Protein AF-A0A1F2T7F4-F1 (afdb_monomer_lite)

Secondary structure (DSSP, 8-state):
--------HHHHHHHHTPPPHHHHHHHHHHHHHHHHHHHH-GGGHHHHHHHHHHHHHHHH-----GGGTTTTTHHHHTTT--HHHHHHHHHHHHHHHHHHHHHHHHHHHHHH-TTS--GGGSHHHHHHHHHHHHHHHHHHTTS-TTHHHHHHHHHHHHHHHTTHHHHHHHHHHT--SSHHHHHHHHHHHHH-TTHHHH-TTT--HHHHHHHHHHHHHHHHHHHHHHHH--------

Radius of gyration: 19.57 Å; chains: 1; bounding box: 49×40×63 Å

pLDDT: mean 85.44, std 15.05, range [36.53, 98.38]

Structure (mmCIF, N/CA/C/O backbone):
data_AF-A0A1F2T7F4-F1
#
_entry.id   AF-A0A1F2T7F4-F1
#
loop_
_atom_site.group_PDB
_atom_site.id
_atom_site.type_symbol
_atom_site.label_atom_id
_atom_site.label_alt_id
_atom_site.label_comp_id
_atom_site.label_asym_id
_atom_site.label_entity_id
_atom_site.label_seq_id
_atom_site.pdbx_PDB_ins_code
_atom_site.Cartn_x
_atom_site.Cartn_y
_atom_site.Cartn_z
_atom_site.occupancy
_atom_site.B_iso_or_equiv
_atom_site.auth_seq_id
_atom_site.auth_comp_id
_atom_site.auth_asym_id
_atom_site.auth_atom_id
_atom_site.pdbx_PDB_model_num
ATOM 1 N N . MET A 1 1 ? -7.853 -13.911 43.516 1.00 43.16 1 MET A N 1
ATOM 2 C CA . MET A 1 1 ? -8.235 -13.070 42.361 1.00 43.16 1 MET A CA 1
ATOM 3 C C . MET A 1 1 ? -7.395 -13.500 41.176 1.00 43.16 1 MET A C 1
ATOM 5 O O . MET A 1 1 ? -6.240 -13.118 41.073 1.00 43.16 1 MET A O 1
ATOM 9 N N . THR A 1 2 ? -7.926 -14.409 40.366 1.00 41.47 2 THR A N 1
ATOM 10 C CA . THR A 1 2 ? -7.246 -14.943 39.185 1.00 41.47 2 THR A CA 1
ATOM 11 C C . THR A 1 2 ? -7.167 -13.870 38.110 1.00 41.47 2 THR A C 1
ATOM 13 O O . THR A 1 2 ? -8.191 -13.330 37.696 1.00 41.47 2 THR A O 1
ATOM 16 N N . ASP A 1 3 ? -5.937 -13.587 37.700 1.00 45.88 3 ASP A N 1
ATOM 17 C CA . ASP A 1 3 ? -5.524 -12.730 36.597 1.00 45.88 3 ASP A CA 1
ATOM 18 C C . ASP A 1 3 ? -6.298 -13.097 35.318 1.00 45.88 3 ASP A C 1
ATOM 20 O O . ASP A 1 3 ? -5.960 -14.033 34.584 1.00 45.88 3 ASP A O 1
ATOM 24 N N . ALA A 1 4 ? -7.428 -12.421 35.100 1.00 53.31 4 ALA A N 1
ATOM 25 C CA . ALA A 1 4 ? -8.224 -12.569 33.897 1.00 53.31 4 ALA A CA 1
ATOM 26 C C . ALA A 1 4 ? -7.394 -11.991 32.749 1.00 53.31 4 ALA A C 1
ATOM 28 O O . ALA A 1 4 ? -7.397 -10.783 32.525 1.00 53.31 4 ALA A O 1
ATOM 29 N N . LYS A 1 5 ? -6.636 -12.869 32.075 1.00 56.91 5 LYS A N 1
ATOM 30 C CA . LYS A 1 5 ? -5.729 -12.583 30.954 1.00 56.91 5 LYS A CA 1
ATOM 31 C C . LYS A 1 5 ? -6.395 -11.648 29.948 1.00 56.91 5 LYS A C 1
ATOM 33 O O . LYS A 1 5 ? -7.048 -12.100 29.007 1.00 56.91 5 LYS A O 1
ATOM 38 N N . THR A 1 6 ? -6.212 -10.343 30.126 1.00 57.06 6 THR A N 1
ATOM 39 C CA . THR A 1 6 ? -6.688 -9.346 29.172 1.00 57.06 6 THR A CA 1
ATOM 40 C C . THR A 1 6 ? -5.990 -9.636 27.841 1.00 57.06 6 THR A C 1
ATOM 42 O O . THR A 1 6 ? -4.756 -9.571 27.767 1.00 57.06 6 THR A O 1
ATOM 45 N N . PRO A 1 7 ? -6.724 -10.016 26.778 1.00 63.41 7 PRO A N 1
ATOM 46 C CA . PRO A 1 7 ? -6.107 -10.445 25.527 1.00 63.41 7 PRO A CA 1
ATOM 47 C C . PRO A 1 7 ? -5.171 -9.350 25.005 1.00 63.41 7 PRO A C 1
ATOM 49 O O . PRO A 1 7 ? -5.471 -8.164 25.135 1.00 63.41 7 PRO A O 1
ATOM 52 N N . SER A 1 8 ? -3.999 -9.714 24.474 1.00 78.25 8 SER A N 1
ATOM 53 C CA . SER A 1 8 ? -3.037 -8.742 23.930 1.00 78.25 8 SER A CA 1
ATOM 54 C C . SER A 1 8 ? -3.674 -7.904 22.807 1.00 78.25 8 SER A C 1
ATOM 56 O O . SER A 1 8 ? -4.565 -8.384 22.108 1.00 78.25 8 SER A O 1
ATOM 58 N N . VAL A 1 9 ? -3.234 -6.651 22.617 1.00 77.12 9 VAL A N 1
ATOM 59 C CA . VAL A 1 9 ? -3.794 -5.736 21.589 1.00 77.12 9 VAL A CA 1
ATOM 60 C C . VAL A 1 9 ? -3.700 -6.375 20.206 1.00 77.12 9 VAL A C 1
ATOM 62 O O . VAL A 1 9 ? -4.630 -6.310 19.408 1.00 77.12 9 VAL A O 1
ATOM 65 N N . PHE A 1 10 ? -2.594 -7.073 19.962 1.00 77.44 10 PHE A N 1
ATOM 66 C CA . PHE A 1 10 ? -2.374 -7.829 18.741 1.00 77.44 10 PHE A CA 1
ATOM 67 C C . PHE A 1 10 ? -3.362 -8.983 18.580 1.00 77.44 10 PHE A C 1
ATOM 69 O O . PHE A 1 10 ? -3.893 -9.156 17.491 1.00 77.44 10 PHE A O 1
ATOM 76 N N . ARG A 1 11 ? -3.666 -9.739 19.644 1.00 78.94 11 ARG A N 1
ATOM 77 C CA . ARG A 1 11 ? -4.669 -10.812 19.577 1.00 78.94 11 ARG A CA 1
ATOM 78 C C . ARG A 1 11 ? -6.072 -10.262 19.322 1.00 78.94 11 ARG A C 1
ATOM 80 O O . ARG A 1 11 ? -6.830 -10.888 18.590 1.00 78.94 11 ARG A O 1
ATOM 87 N N . PHE A 1 12 ? -6.410 -9.106 19.894 1.00 78.19 12 PHE A N 1
ATOM 88 C CA . PHE A 1 12 ? -7.687 -8.438 19.636 1.00 78.19 12 PHE A CA 1
ATOM 89 C C . PHE A 1 12 ? -7.844 -8.090 18.150 1.00 78.19 12 PHE A C 1
ATOM 91 O O . PHE A 1 12 ? -8.796 -8.539 17.513 1.00 78.19 12 PHE A O 1
ATOM 98 N N . PHE A 1 13 ? -6.880 -7.368 17.570 1.00 79.38 13 PHE A N 1
ATOM 99 C CA . PHE A 1 13 ? -6.950 -6.992 16.156 1.00 79.38 13 PHE A CA 1
ATOM 100 C C . PHE A 1 13 ? -6.817 -8.182 15.210 1.00 79.38 13 PHE A C 1
ATOM 102 O O . PHE A 1 13 ? -7.497 -8.200 14.190 1.00 79.38 13 PHE A O 1
ATOM 109 N N . PHE A 1 14 ? -6.044 -9.210 15.568 1.00 78.88 14 PHE A N 1
ATOM 110 C CA . PHE A 1 14 ? -6.003 -10.457 14.807 1.00 78.88 14 PHE A CA 1
ATOM 111 C C . PHE A 1 14 ? -7.385 -11.092 14.653 1.00 78.88 14 PHE A C 1
ATOM 113 O O . PHE A 1 14 ? -7.692 -11.625 13.595 1.00 78.88 14 PHE A O 1
ATOM 120 N N . LEU A 1 15 ? -8.212 -11.068 15.702 1.00 78.50 15 LEU A N 1
ATOM 121 C CA . LEU A 1 15 ? -9.560 -11.638 15.664 1.00 78.50 15 LEU A CA 1
ATOM 122 C C . LEU A 1 15 ? -10.550 -10.722 14.939 1.00 78.50 15 LEU A C 1
ATOM 124 O O . LEU A 1 15 ? -11.401 -11.211 14.201 1.00 78.50 15 LEU A O 1
ATOM 128 N N . LEU A 1 16 ? -10.426 -9.409 15.135 1.00 77.88 16 LEU A N 1
ATOM 129 C CA . LEU A 1 16 ? -11.337 -8.417 14.571 1.00 77.88 16 LEU A CA 1
ATOM 130 C C . LEU A 1 16 ? -11.124 -8.195 13.066 1.00 77.88 16 LEU A C 1
ATOM 132 O O . LEU A 1 16 ? -12.086 -8.059 12.315 1.00 77.88 16 LEU A O 1
ATOM 136 N N . LEU A 1 17 ? -9.865 -8.151 12.628 1.00 80.88 17 LEU A N 1
ATOM 137 C CA . LEU A 1 17 ? -9.466 -7.813 11.260 1.00 80.88 17 LEU A CA 1
ATOM 138 C C . LEU A 1 17 ? -9.142 -9.046 10.415 1.00 80.88 17 LEU A C 1
ATOM 140 O O . LEU A 1 17 ? -8.413 -8.943 9.429 1.00 80.88 17 LEU A O 1
ATOM 144 N N . ARG A 1 18 ? -9.677 -10.220 10.777 1.00 83.81 18 ARG A N 1
ATOM 145 C CA . ARG A 1 18 ? -9.465 -11.436 9.986 1.00 83.81 18 ARG A CA 1
ATOM 146 C C . ARG A 1 18 ? -9.866 -11.201 8.524 1.00 83.81 18 ARG A C 1
ATOM 148 O O . ARG A 1 18 ? -10.981 -10.725 8.273 1.00 83.81 18 ARG A O 1
ATOM 155 N N . PRO A 1 19 ? -8.993 -11.546 7.561 1.00 84.62 19 PRO A N 1
ATOM 156 C CA . PRO A 1 19 ? -9.364 -11.574 6.157 1.00 84.62 19 PRO A CA 1
ATOM 157 C C . PRO A 1 19 ? -10.611 -12.429 5.933 1.00 84.62 19 PRO A C 1
ATOM 159 O O . PRO A 1 19 ? -10.755 -13.498 6.528 1.00 84.62 19 PRO A O 1
ATOM 162 N N . SER A 1 20 ? -11.512 -11.967 5.067 1.00 87.62 20 SER A N 1
ATOM 163 C CA . SER A 1 20 ? -12.628 -12.797 4.620 1.00 87.62 20 SER A CA 1
ATOM 164 C C . SER A 1 20 ? -12.119 -13.896 3.683 1.00 87.62 20 SER A C 1
ATOM 166 O O . SER A 1 20 ? -11.057 -13.761 3.070 1.00 87.62 20 SER A O 1
ATOM 168 N N . ALA A 1 21 ? -12.903 -14.964 3.512 1.00 90.56 21 ALA A N 1
ATOM 169 C CA . ALA A 1 21 ? -12.591 -16.015 2.541 1.00 90.56 21 ALA A CA 1
ATOM 170 C C . ALA A 1 21 ? -12.407 -15.454 1.118 1.00 90.56 21 ALA A C 1
ATOM 172 O O . ALA A 1 21 ? -11.526 -15.899 0.391 1.00 90.56 21 ALA A O 1
ATOM 173 N N . ILE A 1 22 ? -13.173 -14.419 0.754 1.00 90.50 22 ILE A N 1
ATOM 174 C CA . ILE A 1 22 ? -13.053 -13.732 -0.538 1.00 90.50 22 ILE A CA 1
ATOM 175 C C . ILE A 1 22 ? -11.690 -13.040 -0.662 1.00 90.50 22 ILE A C 1
ATOM 177 O O . ILE A 1 22 ? -11.021 -13.196 -1.677 1.00 90.50 22 ILE A O 1
ATOM 181 N N . SER A 1 23 ? -11.236 -12.317 0.368 1.00 89.69 23 SER A N 1
ATOM 182 C CA . SER A 1 23 ? -9.911 -11.680 0.344 1.00 89.69 23 SER A CA 1
ATOM 183 C C . SER A 1 23 ? -8.778 -12.702 0.227 1.00 89.69 23 SER A C 1
ATOM 185 O O . SER A 1 23 ? -7.802 -12.443 -0.471 1.00 89.69 23 SER A O 1
ATOM 187 N N . LEU A 1 24 ? -8.915 -13.867 0.868 1.00 94.56 24 LEU A N 1
ATOM 188 C CA . LEU A 1 24 ? -7.953 -14.967 0.742 1.00 94.56 24 LEU A CA 1
ATOM 189 C C . LEU A 1 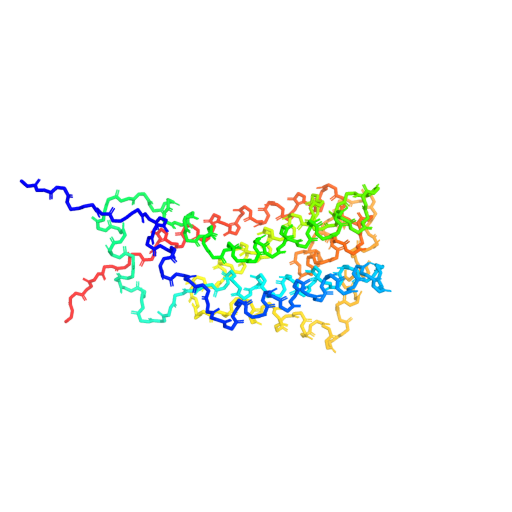24 ? -7.975 -15.597 -0.657 1.00 94.56 24 LEU A C 1
ATOM 191 O O . LEU A 1 24 ? -6.916 -15.872 -1.211 1.00 94.56 24 LEU A O 1
ATOM 195 N N . ALA A 1 25 ? -9.156 -15.780 -1.252 1.00 96.12 25 ALA A N 1
ATOM 196 C CA . ALA A 1 25 ? -9.288 -16.282 -2.617 1.00 96.12 25 ALA A CA 1
ATOM 197 C C . ALA A 1 25 ? -8.663 -15.318 -3.639 1.00 96.12 25 ALA A C 1
ATOM 199 O O . ALA A 1 25 ? -7.927 -15.753 -4.521 1.00 96.12 25 ALA A O 1
ATOM 200 N N . ILE A 1 26 ? -8.884 -14.007 -3.482 1.00 94.88 26 ILE A N 1
ATOM 201 C CA . ILE A 1 26 ? -8.240 -12.981 -4.316 1.00 94.88 26 ILE A CA 1
ATOM 202 C C . ILE A 1 26 ? -6.720 -13.020 -4.127 1.00 94.88 26 ILE A C 1
ATOM 204 O O . ILE A 1 26 ? -5.992 -13.014 -5.113 1.00 94.88 26 ILE A O 1
ATOM 208 N N . ALA A 1 27 ? -6.228 -13.110 -2.888 1.00 96.44 27 ALA A N 1
ATOM 209 C CA . ALA A 1 27 ? -4.796 -13.240 -2.613 1.00 96.44 27 ALA A CA 1
ATOM 210 C C . ALA A 1 27 ? -4.181 -14.458 -3.322 1.00 96.44 27 ALA A C 1
ATOM 212 O O . ALA A 1 27 ? -3.157 -14.328 -3.988 1.00 96.44 27 ALA A O 1
ATOM 213 N N . ALA A 1 28 ? -4.832 -15.620 -3.237 1.00 97.75 28 ALA A N 1
ATOM 214 C CA . ALA A 1 28 ? -4.396 -16.827 -3.932 1.00 97.75 28 ALA A CA 1
ATOM 215 C C . ALA A 1 28 ? -4.399 -16.647 -5.460 1.00 97.75 28 ALA A C 1
ATOM 217 O O . ALA A 1 28 ? -3.441 -17.043 -6.118 1.00 97.75 28 ALA A O 1
ATOM 218 N N . ALA A 1 29 ? -5.429 -16.003 -6.019 1.00 97.56 29 ALA A N 1
ATOM 219 C CA . ALA A 1 29 ? -5.508 -15.717 -7.450 1.00 97.56 29 ALA A CA 1
ATOM 220 C C . ALA A 1 29 ? -4.381 -14.781 -7.922 1.00 97.56 29 ALA A C 1
ATOM 222 O O . ALA A 1 29 ? -3.785 -15.031 -8.965 1.00 97.56 29 ALA A O 1
ATOM 223 N N . VAL A 1 30 ? -4.040 -13.748 -7.141 1.00 96.94 30 VAL A N 1
ATOM 224 C CA . VAL A 1 30 ? -2.915 -12.845 -7.443 1.00 96.94 30 VAL A CA 1
ATOM 225 C C . VAL A 1 30 ? -1.583 -13.596 -7.440 1.00 96.94 30 VAL A C 1
ATOM 227 O O . VAL A 1 30 ? -0.775 -13.400 -8.344 1.00 96.94 30 VAL A O 1
ATOM 230 N N . LEU A 1 31 ? -1.357 -14.488 -6.471 1.00 97.69 31 LEU A N 1
ATOM 231 C CA . LEU A 1 31 ? -0.137 -15.303 -6.422 1.00 97.69 31 LEU A CA 1
ATOM 232 C C . LEU A 1 31 ? -0.057 -16.299 -7.580 1.00 97.69 31 LEU A C 1
ATOM 234 O O . LEU A 1 31 ? 0.999 -16.433 -8.194 1.00 97.69 31 LEU A O 1
ATOM 238 N N . ALA A 1 32 ? -1.169 -16.958 -7.913 1.00 97.19 32 ALA A N 1
ATOM 239 C CA . ALA A 1 32 ? -1.244 -17.850 -9.066 1.00 97.19 32 ALA A CA 1
ATOM 240 C C . ALA A 1 32 ? -0.966 -17.094 -10.373 1.00 97.19 32 ALA A C 1
ATOM 242 O O . ALA A 1 32 ? -0.219 -17.582 -11.217 1.00 97.19 32 ALA A O 1
ATOM 243 N N . PHE A 1 33 ? -1.506 -15.880 -10.515 1.00 96.00 33 PHE A N 1
ATOM 244 C CA . PHE A 1 33 ? -1.242 -15.020 -11.664 1.00 96.00 33 PHE A CA 1
ATOM 245 C C . PHE A 1 33 ? 0.224 -14.570 -11.735 1.00 96.00 33 PHE A C 1
ATOM 247 O O . PHE A 1 33 ? 0.815 -14.603 -12.809 1.00 96.00 33 PHE A O 1
ATOM 254 N N . GLY A 1 34 ? 0.841 -14.220 -10.602 1.00 95.12 34 GLY A N 1
ATOM 255 C CA . GLY A 1 34 ? 2.273 -13.916 -10.534 1.00 95.12 34 GLY A CA 1
ATOM 256 C C . GLY A 1 34 ? 3.145 -15.103 -10.948 1.00 95.12 34 GLY A C 1
ATOM 257 O O . GLY A 1 34 ? 4.045 -14.938 -11.764 1.00 95.12 34 GLY A O 1
ATOM 258 N N . GLY A 1 35 ? 2.837 -16.308 -10.457 1.00 95.69 35 GLY A N 1
ATOM 259 C CA . GLY A 1 35 ? 3.525 -17.534 -10.877 1.00 95.69 35 GLY A CA 1
ATOM 260 C C . GLY A 1 35 ? 3.326 -17.855 -12.361 1.00 95.69 35 GLY A C 1
ATOM 261 O O . GLY A 1 35 ? 4.270 -18.252 -13.036 1.00 95.69 35 GLY A O 1
ATOM 262 N N . TYR A 1 36 ? 2.119 -17.631 -12.889 1.00 95.50 36 TYR A N 1
ATOM 263 C CA . TYR A 1 36 ? 1.822 -17.770 -14.316 1.00 95.50 36 TYR A CA 1
ATOM 264 C C . TYR A 1 36 ? 2.638 -16.795 -15.174 1.00 95.50 36 TYR A C 1
ATOM 266 O O . TYR A 1 36 ? 3.237 -17.211 -16.166 1.00 95.50 36 TYR A O 1
ATOM 274 N N . LEU A 1 37 ? 2.684 -15.512 -14.797 1.00 93.75 37 LEU A N 1
ATOM 275 C CA . LEU A 1 37 ? 3.457 -14.505 -15.520 1.00 93.75 37 LEU A CA 1
ATOM 276 C C . LEU A 1 37 ? 4.945 -14.827 -15.484 1.00 93.75 37 LEU A C 1
ATOM 278 O O . LEU A 1 37 ? 5.578 -14.820 -16.530 1.00 93.75 37 LEU A O 1
ATOM 282 N N . GLU A 1 38 ? 5.486 -15.194 -14.326 1.00 92.50 38 GLU A N 1
ATOM 283 C CA . GLU A 1 38 ? 6.897 -15.566 -14.226 1.00 92.50 38 GLU A CA 1
ATOM 284 C C . GLU A 1 38 ? 7.241 -16.797 -15.080 1.00 92.50 38 GLU A C 1
ATOM 286 O O . GLU A 1 38 ? 8.343 -16.894 -15.610 1.00 92.50 38 GLU A O 1
ATOM 291 N N . TRP A 1 39 ? 6.292 -17.716 -15.275 1.00 92.44 39 TRP A N 1
ATOM 292 C CA . TRP A 1 39 ? 6.503 -18.895 -16.111 1.00 92.44 39 TRP A CA 1
ATOM 293 C C . TRP A 1 39 ? 6.394 -18.616 -17.619 1.00 92.44 39 TRP A C 1
ATOM 295 O O . TRP A 1 39 ? 7.202 -19.129 -18.391 1.00 92.44 39 TRP A O 1
ATOM 305 N N . ILE A 1 40 ? 5.392 -17.843 -18.052 1.00 93.06 40 ILE A N 1
ATOM 306 C CA . ILE A 1 40 ? 5.046 -17.696 -19.480 1.00 93.06 40 ILE A CA 1
ATOM 307 C C . ILE A 1 40 ? 5.522 -16.371 -20.074 1.00 93.06 40 ILE A C 1
ATOM 309 O O . ILE A 1 40 ? 5.956 -16.327 -21.224 1.00 93.06 40 ILE A O 1
ATOM 313 N N . PHE A 1 41 ? 5.421 -15.283 -19.317 1.00 89.44 41 PHE A N 1
ATOM 314 C CA . PHE A 1 41 ? 5.753 -13.941 -19.781 1.00 89.44 41 PHE A CA 1
ATOM 315 C C . PHE A 1 41 ? 6.507 -13.182 -18.688 1.00 89.44 41 PHE A C 1
ATOM 317 O O . PHE A 1 41 ? 5.938 -12.280 -18.060 1.00 89.44 41 PHE A O 1
ATOM 324 N N . PRO A 1 42 ? 7.782 -13.546 -18.441 1.00 79.94 42 PRO A N 1
ATOM 325 C CA . PRO A 1 42 ? 8.519 -13.011 -17.310 1.00 79.94 42 PRO A CA 1
ATOM 326 C C . PRO A 1 42 ? 8.491 -11.478 -17.314 1.00 79.94 42 PRO A C 1
ATOM 328 O O . PRO A 1 42 ? 8.330 -10.838 -16.273 1.00 79.94 42 PRO A O 1
ATOM 331 N N . ASP A 1 43 ? 8.633 -10.838 -18.474 1.00 83.69 43 ASP A N 1
ATOM 332 C CA . ASP A 1 43 ? 8.730 -9.375 -18.580 1.00 83.69 43 ASP A CA 1
ATOM 333 C C . ASP A 1 43 ? 7.464 -8.623 -18.143 1.00 83.69 43 ASP A C 1
ATOM 335 O O . ASP A 1 43 ? 7.543 -7.427 -17.893 1.00 83.69 43 ASP A O 1
ATOM 339 N N . GLY A 1 44 ? 6.333 -9.312 -17.958 1.00 83.69 44 GLY A N 1
ATOM 340 C CA . GLY A 1 44 ? 5.102 -8.736 -17.410 1.00 83.69 44 GLY A CA 1
ATOM 341 C C . GLY A 1 44 ? 4.901 -8.931 -15.908 1.00 83.69 44 GLY A C 1
ATOM 342 O O . GLY A 1 44 ? 3.798 -8.693 -15.420 1.00 83.69 44 GLY A O 1
ATOM 343 N N . PHE A 1 45 ? 5.906 -9.397 -15.156 1.00 88.25 45 PHE A N 1
ATOM 344 C CA . PHE A 1 45 ? 5.770 -9.652 -13.713 1.00 88.25 45 PHE A CA 1
ATOM 345 C C . PHE A 1 45 ? 5.375 -8.400 -12.899 1.00 88.25 45 PHE A C 1
ATOM 347 O O . PHE A 1 45 ? 4.704 -8.492 -11.867 1.00 88.25 45 PHE A O 1
ATOM 354 N N . ASP A 1 46 ? 5.725 -7.210 -13.386 1.00 86.12 46 ASP A N 1
ATOM 355 C CA . ASP A 1 46 ? 5.309 -5.918 -12.834 1.00 86.12 46 ASP A CA 1
ATOM 356 C C . ASP A 1 46 ? 3.777 -5.755 -12.770 1.00 86.12 46 ASP A C 1
ATOM 358 O O . ASP A 1 46 ? 3.255 -5.138 -11.836 1.00 86.12 46 ASP A O 1
ATOM 362 N N . GLN A 1 47 ? 3.036 -6.390 -13.683 1.00 90.06 47 GLN A N 1
ATOM 363 C CA . GLN A 1 47 ? 1.572 -6.419 -13.671 1.00 90.06 47 GLN A CA 1
ATOM 364 C C . GLN A 1 47 ? 1.026 -7.163 -12.446 1.00 90.06 47 GLN A C 1
ATOM 366 O O . GLN A 1 47 ? 0.050 -6.716 -11.838 1.00 90.06 47 GLN A O 1
ATOM 371 N N . ALA A 1 48 ? 1.664 -8.265 -12.033 1.00 92.56 48 ALA A N 1
ATOM 372 C CA . ALA A 1 48 ? 1.276 -8.985 -10.819 1.00 92.56 48 ALA A CA 1
ATOM 373 C C . ALA A 1 48 ? 1.474 -8.110 -9.574 1.00 92.56 48 ALA A C 1
ATOM 375 O O . ALA A 1 48 ? 0.597 -8.054 -8.708 1.00 92.56 48 ALA A O 1
ATOM 376 N N . ALA A 1 49 ? 2.587 -7.373 -9.513 1.00 90.75 49 ALA A N 1
ATOM 377 C CA . ALA A 1 49 ? 2.846 -6.424 -8.436 1.00 90.75 49 ALA A CA 1
ATOM 378 C C . ALA A 1 49 ? 1.828 -5.267 -8.429 1.00 90.75 49 ALA A C 1
ATOM 380 O O . ALA A 1 49 ? 1.312 -4.911 -7.368 1.00 90.75 49 ALA A O 1
ATOM 381 N N . ALA A 1 50 ? 1.463 -4.726 -9.596 1.00 91.25 50 ALA A N 1
ATOM 382 C CA . ALA A 1 50 ? 0.432 -3.695 -9.709 1.00 91.25 50 ALA A CA 1
ATOM 383 C C . ALA A 1 50 ? -0.938 -4.181 -9.197 1.00 91.25 50 ALA A C 1
ATOM 385 O O . ALA A 1 50 ? -1.595 -3.487 -8.419 1.00 91.25 50 ALA A O 1
ATOM 386 N N . ILE A 1 51 ? -1.349 -5.402 -9.556 1.00 92.81 51 ILE A N 1
ATOM 387 C CA . ILE A 1 51 ? -2.597 -5.999 -9.054 1.00 92.81 51 ILE A CA 1
ATOM 388 C C . ILE A 1 51 ? -2.515 -6.257 -7.542 1.00 92.81 51 ILE A C 1
ATOM 390 O O . ILE A 1 51 ? -3.484 -6.019 -6.814 1.00 92.81 51 ILE A O 1
ATOM 394 N N . ALA A 1 52 ? -1.356 -6.686 -7.036 1.00 94.69 52 ALA A N 1
ATOM 395 C CA . ALA A 1 52 ? -1.141 -6.850 -5.602 1.00 94.69 52 ALA A CA 1
ATOM 396 C C . ALA A 1 52 ? -1.273 -5.526 -4.832 1.00 94.69 52 ALA A C 1
ATOM 398 O O . ALA A 1 52 ? -1.792 -5.534 -3.714 1.00 94.69 52 ALA A O 1
ATOM 399 N N . LEU A 1 53 ? -0.904 -4.382 -5.423 1.00 93.94 53 LEU A N 1
ATOM 400 C CA . LEU A 1 53 ? -1.176 -3.072 -4.820 1.00 93.94 53 LEU A CA 1
ATOM 401 C C . LEU A 1 53 ? -2.674 -2.784 -4.712 1.00 93.94 53 LEU A C 1
ATOM 403 O O . LEU A 1 53 ? -3.098 -2.219 -3.707 1.00 93.94 53 LEU A O 1
ATOM 407 N N . PHE A 1 54 ? -3.504 -3.212 -5.667 1.00 92.25 54 PHE A N 1
ATOM 408 C CA . PHE A 1 54 ? -4.958 -3.085 -5.519 1.00 92.25 54 PHE A CA 1
ATOM 409 C C . PHE A 1 54 ? -5.485 -3.929 -4.360 1.00 92.25 54 PHE A C 1
ATOM 411 O O . PHE A 1 54 ? -6.260 -3.434 -3.541 1.00 92.25 54 PHE A O 1
ATOM 418 N N . LEU A 1 55 ? -5.016 -5.173 -4.222 1.00 93.50 55 LEU A N 1
ATOM 419 C CA . LEU A 1 55 ? -5.326 -5.980 -3.041 1.00 93.50 55 LEU A CA 1
ATOM 420 C C . LEU A 1 55 ? -4.871 -5.274 -1.753 1.00 93.50 55 LEU A C 1
ATOM 422 O O . LEU A 1 55 ? -5.618 -5.253 -0.773 1.00 93.50 55 LEU A O 1
ATOM 426 N N . GLN A 1 56 ? -3.687 -4.657 -1.760 1.00 94.44 56 GLN A N 1
ATOM 427 C CA . GLN A 1 56 ? -3.164 -3.890 -0.632 1.00 94.44 56 GLN A CA 1
ATOM 428 C C . GLN A 1 56 ? -4.060 -2.695 -0.280 1.00 94.44 56 GLN A C 1
ATOM 430 O O . GLN A 1 56 ? -4.351 -2.509 0.902 1.00 94.44 56 GLN A O 1
ATOM 435 N N . LEU A 1 57 ? -4.549 -1.929 -1.269 1.00 93.50 57 LEU A N 1
ATOM 436 C CA . LEU A 1 57 ? -5.504 -0.831 -1.055 1.00 93.50 57 LEU A CA 1
ATOM 437 C C . LEU A 1 57 ? -6.720 -1.335 -0.268 1.00 93.50 57 LEU A C 1
ATOM 439 O O . LEU A 1 57 ? -7.107 -0.753 0.745 1.00 93.50 57 LEU A O 1
ATOM 443 N N . PHE A 1 58 ? -7.318 -2.451 -0.685 1.00 90.81 58 PHE A N 1
ATOM 444 C CA . PHE A 1 58 ? -8.502 -2.980 -0.006 1.00 90.81 58 PHE A CA 1
ATOM 445 C C . PHE A 1 58 ? -8.185 -3.613 1.349 1.00 90.81 58 PHE A C 1
ATOM 447 O O . PHE A 1 58 ? -8.958 -3.431 2.291 1.00 90.81 58 PHE A O 1
ATOM 454 N N . SER A 1 59 ? -7.057 -4.318 1.474 1.00 91.56 59 SER A N 1
ATOM 455 C CA . SER A 1 59 ? -6.611 -4.904 2.742 1.00 91.56 59 SER A CA 1
ATOM 456 C C . SER A 1 59 ? -6.399 -3.821 3.795 1.00 91.56 59 SER A C 1
ATOM 458 O O . SER A 1 59 ? -6.932 -3.929 4.896 1.00 91.56 59 SER A O 1
ATOM 460 N N . ALA A 1 60 ? -5.675 -2.757 3.440 1.00 93.56 60 ALA A N 1
ATOM 461 C CA . ALA A 1 60 ? -5.338 -1.669 4.349 1.00 93.56 60 ALA A CA 1
ATOM 462 C C . ALA A 1 60 ? -6.534 -0.758 4.680 1.00 93.56 60 ALA A C 1
ATOM 464 O O . ALA A 1 60 ? -6.523 -0.082 5.709 1.00 93.56 60 ALA A O 1
ATOM 465 N N . SER A 1 61 ? -7.586 -0.766 3.852 1.00 91.00 61 SER A N 1
ATOM 466 C CA . SER A 1 61 ? -8.833 -0.014 4.062 1.00 91.00 61 SER A CA 1
ATOM 467 C C . SER A 1 61 ? -9.748 -0.654 5.118 1.00 91.00 61 SER A C 1
ATOM 469 O O . SER A 1 61 ? -10.924 -0.922 4.859 1.00 91.00 61 SER A O 1
ATOM 471 N N . THR A 1 62 ? -9.241 -0.937 6.314 1.00 81.88 62 THR A N 1
ATOM 472 C CA . THR A 1 62 ? -10.000 -1.652 7.354 1.00 81.88 62 THR A CA 1
ATOM 473 C C . THR A 1 62 ? -11.141 -0.827 7.954 1.00 81.88 62 THR A C 1
ATOM 475 O O . THR A 1 62 ? -12.212 -1.393 8.172 1.00 81.88 62 THR A O 1
ATOM 478 N N . GLY A 1 63 ? -10.965 0.493 8.101 1.00 65.94 63 GLY A N 1
ATOM 479 C CA . GLY A 1 63 ? -11.996 1.462 8.513 1.00 65.94 63 GLY A CA 1
ATOM 480 C C . GLY A 1 63 ? -12.706 1.165 9.841 1.00 65.94 63 GLY A C 1
ATOM 481 O O . GLY A 1 63 ? -12.517 0.121 10.459 1.00 65.94 63 GLY A O 1
ATOM 482 N N . TYR A 1 64 ? -13.582 2.074 10.277 1.00 63.88 64 TYR A N 1
ATOM 483 C CA . TYR A 1 64 ? -14.509 1.815 11.388 1.00 63.88 64 TYR A CA 1
ATOM 484 C C . TYR A 1 64 ? -15.943 1.923 10.871 1.00 63.88 64 TYR A C 1
ATOM 486 O O . TYR A 1 64 ? -16.348 2.951 10.341 1.00 63.88 64 TYR A O 1
ATOM 494 N N . ARG A 1 65 ? -16.740 0.856 11.010 1.00 54.00 65 ARG A N 1
ATOM 495 C CA . ARG A 1 65 ? -18.163 0.876 10.626 1.00 54.00 65 ARG A CA 1
ATOM 496 C C . ARG A 1 65 ? -18.893 1.928 11.476 1.00 54.00 65 ARG A C 1
ATOM 498 O O . ARG A 1 65 ? -18.720 1.919 12.690 1.00 54.00 65 ARG A O 1
ATOM 505 N N . ASP A 1 66 ? -19.727 2.781 10.876 1.00 49.38 66 ASP A N 1
ATOM 506 C CA . ASP A 1 66 ? -20.282 4.023 11.466 1.00 49.38 66 ASP A CA 1
ATOM 507 C C . ASP A 1 66 ? -20.895 3.933 12.883 1.00 49.38 66 ASP A C 1
ATOM 509 O O . ASP A 1 66 ? -20.980 4.939 13.583 1.00 49.38 66 ASP A O 1
ATOM 513 N N . ARG A 1 67 ? -21.266 2.742 13.369 1.00 43.81 67 ARG A N 1
ATOM 514 C CA . ARG A 1 67 ? -21.798 2.529 14.733 1.00 43.81 67 ARG A CA 1
ATOM 515 C C . ARG A 1 67 ? -20.737 2.284 15.817 1.00 43.81 67 ARG A C 1
ATOM 517 O O . ARG A 1 67 ? -21.092 2.002 16.952 1.00 43.81 67 ARG A O 1
ATOM 524 N N . LEU A 1 68 ? -19.451 2.371 15.482 1.00 48.91 68 LEU A N 1
ATOM 525 C CA . LEU A 1 68 ? -18.332 2.001 16.360 1.00 48.91 68 LEU A CA 1
ATOM 526 C C . LEU A 1 68 ? -17.469 3.199 16.800 1.00 48.91 68 LEU A C 1
ATOM 528 O O . LEU A 1 68 ? -16.495 3.031 17.525 1.00 48.91 68 LEU A O 1
ATOM 532 N N . ARG A 1 69 ? -17.831 4.432 16.428 1.00 51.38 69 ARG A N 1
ATOM 533 C CA . ARG A 1 69 ? -17.081 5.636 16.839 1.00 51.38 69 ARG A CA 1
ATOM 534 C C . ARG A 1 69 ? -17.119 5.902 18.356 1.00 51.38 69 ARG A C 1
ATOM 536 O O . ARG A 1 69 ? -16.199 6.526 18.869 1.00 51.38 69 ARG A O 1
ATOM 543 N N . LYS A 1 70 ? -18.133 5.399 19.073 1.00 50.72 70 LYS A N 1
ATOM 544 C CA . LYS A 1 70 ? -18.217 5.371 20.546 1.00 50.72 70 LYS A CA 1
ATOM 545 C C . LYS A 1 70 ? -18.187 3.900 20.989 1.00 50.72 70 LYS A C 1
ATOM 547 O O . LYS A 1 70 ? -18.978 3.119 20.472 1.00 50.72 70 LYS A O 1
ATOM 552 N N . GLY A 1 71 ? -17.264 3.485 21.860 1.00 51.84 71 GLY A N 1
ATOM 553 C CA . GLY A 1 71 ? -17.226 2.107 22.385 1.00 51.84 71 GLY A CA 1
ATOM 554 C C . GLY A 1 71 ? -16.239 1.124 21.741 1.00 51.84 71 GLY A C 1
ATOM 555 O O . GLY A 1 71 ? -15.796 0.185 22.398 1.00 51.84 71 GLY A O 1
ATOM 556 N N . HIS A 1 72 ? -15.834 1.304 20.480 1.00 54.81 72 HIS A N 1
ATOM 557 C CA . HIS A 1 72 ? -15.024 0.284 19.786 1.00 54.81 72 HIS A CA 1
ATOM 558 C C . HIS A 1 72 ? -13.621 0.110 20.355 1.00 54.81 72 HIS A C 1
ATOM 560 O O . HIS A 1 72 ? -13.099 -1.002 20.430 1.00 54.81 72 HIS A O 1
ATOM 566 N N . PHE A 1 73 ? -13.034 1.213 20.805 1.00 54.34 73 PHE A N 1
ATOM 567 C CA . PHE A 1 73 ? -11.776 1.178 21.525 1.00 54.34 73 PHE A CA 1
ATOM 568 C C . PHE A 1 73 ? -11.963 1.033 23.029 1.00 54.34 73 PHE A C 1
ATOM 570 O O . PHE A 1 73 ? -10.957 0.864 23.702 1.00 54.34 73 PHE A O 1
ATOM 577 N N . ASP A 1 74 ? -13.182 1.054 23.576 1.00 56.84 74 ASP A N 1
ATOM 578 C CA . ASP A 1 74 ? -13.375 1.053 25.032 1.00 56.84 74 ASP A CA 1
ATOM 579 C C . ASP A 1 74 ? -12.866 -0.241 25.660 1.00 56.84 74 ASP A C 1
ATOM 581 O O . ASP A 1 74 ? -12.235 -0.193 26.704 1.00 56.84 74 ASP A O 1
ATOM 585 N N . SER A 1 75 ? -12.983 -1.386 24.983 1.00 53.50 75 SER A N 1
ATOM 586 C CA . SER A 1 75 ? -12.393 -2.645 25.472 1.00 53.50 75 SER A CA 1
ATOM 587 C C . SER A 1 75 ? -10.853 -2.660 25.444 1.00 53.50 75 SER A C 1
ATOM 589 O O . SER A 1 75 ? -10.223 -3.324 26.267 1.00 53.50 75 SER A O 1
ATOM 591 N N . VAL A 1 76 ? -10.225 -1.900 24.539 1.00 52.31 76 VAL A N 1
ATOM 592 C CA . VAL A 1 76 ? -8.758 -1.803 24.404 1.00 52.31 76 VAL A CA 1
ATOM 593 C C . VAL A 1 76 ? -8.182 -0.655 25.256 1.00 52.31 76 VAL A C 1
ATOM 595 O O . VAL A 1 76 ? -7.069 -0.770 25.773 1.00 52.31 76 VAL A O 1
ATOM 598 N N . LEU A 1 77 ? -8.947 0.424 25.456 1.00 52.66 77 LEU A N 1
ATOM 599 C CA . LEU A 1 77 ? -8.620 1.599 26.270 1.00 52.66 77 LEU A CA 1
ATOM 600 C C . LEU A 1 77 ? -8.943 1.386 27.757 1.00 52.66 77 LEU A C 1
ATOM 602 O O . LEU A 1 77 ? -8.195 1.885 28.597 1.00 52.66 77 LEU A O 1
ATOM 606 N N . ALA A 1 78 ? -9.959 0.585 28.103 1.00 52.44 78 ALA A N 1
ATOM 607 C CA . ALA A 1 78 ? -10.224 0.149 29.481 1.00 52.44 78 ALA A CA 1
ATOM 608 C C . ALA A 1 78 ? -9.073 -0.696 30.053 1.00 52.44 78 ALA A C 1
ATOM 610 O O . ALA A 1 78 ? -8.872 -0.744 31.264 1.00 52.44 78 ALA A O 1
ATOM 611 N N . GLY A 1 79 ? -8.254 -1.306 29.188 1.00 54.03 79 GLY A N 1
ATOM 612 C CA . GLY A 1 79 ? -7.073 -2.083 29.571 1.00 54.03 79 GLY A CA 1
ATOM 613 C C . GLY A 1 79 ? -5.818 -1.270 29.928 1.00 54.03 79 GLY A C 1
ATOM 614 O O . GLY A 1 79 ? -4.746 -1.865 30.001 1.00 54.03 79 GLY A O 1
ATOM 615 N N . ARG A 1 80 ? -5.895 0.064 30.095 1.00 57.72 80 ARG A N 1
ATOM 616 C CA . ARG A 1 80 ? -4.746 0.967 30.378 1.00 57.72 80 ARG A CA 1
ATOM 617 C C . ARG A 1 80 ? -3.592 0.910 29.357 1.00 57.72 80 ARG A C 1
ATOM 619 O O . ARG A 1 80 ? -2.472 1.314 29.663 1.00 57.72 80 ARG A O 1
ATOM 626 N N . ARG A 1 81 ? -3.819 0.417 28.136 1.00 66.12 81 ARG A N 1
ATOM 627 C CA . ARG A 1 81 ? -2.752 0.301 27.127 1.00 66.12 81 ARG A CA 1
ATOM 628 C C . ARG A 1 81 ? -2.534 1.608 26.365 1.00 66.12 81 ARG A C 1
ATOM 630 O O . ARG A 1 81 ? -3.470 2.360 26.102 1.00 66.12 81 ARG A O 1
ATOM 637 N N . GLY A 1 82 ? -1.279 1.873 25.994 1.00 74.62 82 GLY A N 1
ATOM 638 C C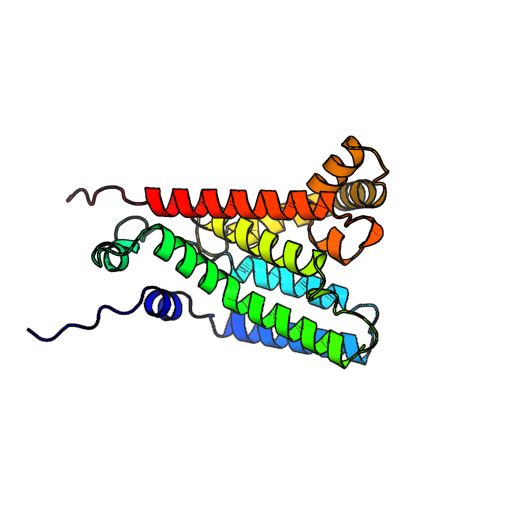A . GLY A 1 82 ? -0.887 3.089 25.283 1.00 74.62 82 GLY A CA 1
ATOM 639 C C . GLY A 1 82 ? -1.582 3.220 23.924 1.00 74.62 82 GLY A C 1
ATOM 640 O O . GLY A 1 82 ? -1.554 2.300 23.108 1.00 74.62 82 GLY A O 1
ATOM 641 N N . ARG A 1 83 ? -2.175 4.389 23.649 1.00 78.62 83 ARG A N 1
ATOM 642 C CA . ARG A 1 83 ? -2.917 4.673 22.400 1.00 78.62 83 ARG A CA 1
ATOM 643 C C . ARG A 1 83 ? -2.060 4.496 21.138 1.00 78.62 83 ARG A C 1
ATOM 645 O O . ARG A 1 83 ? -2.562 4.065 20.106 1.00 78.62 83 ARG A O 1
ATOM 652 N N . TRP A 1 84 ? -0.756 4.751 21.244 1.00 84.75 84 TRP A N 1
ATOM 653 C CA . TRP A 1 84 ? 0.216 4.502 20.176 1.00 84.75 84 TRP A CA 1
ATOM 654 C C . TRP A 1 84 ? 0.359 3.015 19.839 1.00 84.75 84 TRP A C 1
ATOM 656 O O . TRP A 1 84 ? 0.422 2.655 18.669 1.00 84.75 84 TRP A O 1
ATOM 666 N N . THR A 1 85 ? 0.331 2.139 20.846 1.00 85.25 85 THR A N 1
ATOM 667 C CA . THR A 1 85 ? 0.359 0.683 20.646 1.00 85.25 85 THR A CA 1
ATOM 668 C C . THR A 1 85 ? -0.902 0.197 19.937 1.00 85.25 85 THR A C 1
ATOM 670 O O . THR A 1 85 ? -0.826 -0.700 19.104 1.00 85.25 85 THR A O 1
ATOM 673 N N . VAL A 1 86 ? -2.057 0.805 20.227 1.00 84.12 86 VAL A N 1
ATOM 674 C CA . VAL A 1 86 ? -3.320 0.513 19.529 1.00 84.12 86 VAL A CA 1
ATOM 675 C C . VAL A 1 86 ? -3.232 0.913 18.061 1.00 84.12 86 VAL A C 1
ATOM 677 O O . VAL A 1 86 ? -3.543 0.095 17.199 1.00 84.12 86 VAL A O 1
ATOM 680 N N . ALA A 1 87 ? -2.759 2.129 17.772 1.00 88.44 87 ALA A N 1
ATOM 681 C CA . ALA A 1 87 ? -2.570 2.596 16.401 1.00 88.44 87 ALA A CA 1
ATOM 682 C C . ALA A 1 87 ? -1.602 1.697 15.615 1.00 88.44 87 ALA A C 1
ATOM 684 O O . ALA A 1 87 ? -1.925 1.277 14.506 1.00 88.44 87 ALA A O 1
ATOM 685 N N . LEU A 1 88 ? -0.464 1.340 16.219 1.00 91.31 88 LEU A N 1
ATOM 686 C CA . LEU A 1 88 ? 0.527 0.454 15.613 1.00 91.31 88 LEU A CA 1
ATOM 687 C C . LEU A 1 88 ? -0.045 -0.940 15.330 1.00 91.31 88 LEU A C 1
ATOM 689 O O . LEU A 1 88 ? 0.090 -1.439 14.218 1.00 91.31 88 LEU A O 1
ATOM 693 N N . ALA A 1 89 ? -0.708 -1.562 16.308 1.00 89.25 89 ALA A N 1
ATOM 694 C CA . ALA A 1 89 ? -1.290 -2.889 16.133 1.00 89.25 89 ALA A CA 1
ATOM 695 C C . ALA A 1 89 ? -2.405 -2.890 15.077 1.00 89.25 89 ALA A C 1
ATOM 697 O O . ALA A 1 89 ? -2.477 -3.813 14.268 1.00 89.25 89 ALA A O 1
ATOM 698 N N . HIS A 1 90 ? -3.241 -1.847 15.055 1.00 89.56 90 HIS A N 1
ATOM 699 C CA . HIS A 1 90 ? -4.271 -1.679 14.035 1.00 89.56 90 HIS A CA 1
ATOM 700 C C . HIS A 1 90 ? -3.653 -1.555 12.637 1.00 89.56 90 HIS A C 1
ATOM 702 O O . HIS A 1 90 ? -4.087 -2.238 11.712 1.00 89.56 90 HIS A O 1
ATOM 708 N N . TRP A 1 91 ? -2.619 -0.723 12.488 1.00 93.88 91 TRP A N 1
ATOM 709 C CA . TRP A 1 91 ? -1.899 -0.554 11.226 1.00 93.88 91 TRP A CA 1
ATOM 710 C C . TRP A 1 91 ? -1.251 -1.866 10.759 1.00 93.88 91 TRP A C 1
ATOM 712 O O . TRP A 1 91 ? -1.555 -2.310 9.655 1.00 93.88 91 TRP A O 1
ATOM 722 N N . ILE A 1 92 ? -0.473 -2.550 11.611 1.00 94.25 92 ILE A N 1
ATOM 723 C CA . ILE A 1 92 ? 0.184 -3.832 11.279 1.00 94.25 92 ILE A CA 1
ATOM 724 C C . ILE A 1 92 ? -0.833 -4.852 10.757 1.00 94.25 92 ILE A C 1
ATOM 726 O O . ILE A 1 92 ? -0.640 -5.438 9.694 1.00 94.25 92 ILE A O 1
ATOM 730 N N . TRP A 1 93 ? -1.940 -5.046 11.476 1.00 92.38 93 TRP A N 1
ATOM 731 C CA . TRP A 1 93 ? -2.944 -6.031 11.074 1.00 92.38 93 TRP A CA 1
ATOM 732 C C . TRP A 1 93 ? -3.734 -5.624 9.832 1.00 92.38 93 TRP A C 1
ATOM 734 O O . TRP A 1 93 ? -4.142 -6.498 9.073 1.00 92.38 93 TRP A O 1
ATOM 744 N N . SER A 1 94 ? -3.906 -4.323 9.583 1.00 92.88 94 SER A N 1
ATOM 745 C CA . SER A 1 94 ? -4.559 -3.833 8.362 1.00 92.88 94 SER A CA 1
ATOM 746 C C . SER A 1 94 ? -3.741 -4.158 7.110 1.00 92.88 94 SER A C 1
ATOM 748 O O . SER A 1 94 ? -4.294 -4.457 6.053 1.00 92.88 94 SER A O 1
ATOM 750 N N . ILE A 1 95 ? -2.413 -4.142 7.222 1.00 95.31 95 ILE A N 1
ATOM 751 C CA . ILE A 1 95 ? -1.524 -4.330 6.071 1.00 95.31 95 ILE A CA 1
ATOM 752 C C . ILE A 1 95 ? -1.039 -5.777 5.912 1.00 95.31 95 ILE A C 1
ATOM 754 O O . ILE A 1 95 ? -0.496 -6.113 4.864 1.00 95.31 95 ILE A O 1
ATOM 758 N N . ALA A 1 96 ? -1.237 -6.632 6.922 1.00 94.56 96 ALA A N 1
ATOM 759 C CA . ALA A 1 96 ? -0.621 -7.956 7.032 1.00 94.56 96 ALA A CA 1
ATOM 760 C C . ALA A 1 96 ? -0.912 -8.903 5.855 1.00 94.56 96 ALA A C 1
ATOM 762 O O . ALA A 1 96 ? 0.002 -9.578 5.376 1.00 94.56 96 ALA A O 1
ATOM 763 N N . LEU A 1 97 ? -2.166 -8.966 5.386 1.00 94.88 97 LEU A N 1
ATOM 764 C CA . LEU A 1 97 ? -2.535 -9.840 4.267 1.00 94.88 97 LEU A CA 1
ATOM 765 C C . LEU A 1 97 ? -1.794 -9.428 2.997 1.00 94.88 97 LEU A C 1
ATOM 767 O O . LEU A 1 97 ? -1.132 -10.254 2.374 1.00 94.88 97 LEU A O 1
ATOM 771 N N . GLY A 1 98 ? -1.896 -8.156 2.622 1.00 95.31 98 GLY A N 1
ATOM 772 C CA . GLY A 1 98 ? -1.245 -7.695 1.407 1.00 95.31 98 GLY A CA 1
ATOM 773 C C . GLY A 1 98 ? 0.288 -7.695 1.527 1.00 95.31 98 GLY A C 1
ATOM 774 O O . GLY A 1 98 ? 0.946 -8.058 0.561 1.00 95.31 98 GLY A O 1
ATOM 775 N N . LEU A 1 99 ? 0.862 -7.476 2.723 1.00 96.44 99 LEU A N 1
ATOM 776 C CA . LEU A 1 99 ? 2.294 -7.699 2.978 1.00 96.44 99 LEU A CA 1
ATOM 777 C C . LEU A 1 99 ? 2.704 -9.146 2.718 1.00 96.44 99 LEU A C 1
ATOM 779 O O . LEU A 1 99 ? 3.731 -9.392 2.097 1.00 96.44 99 LEU A O 1
ATOM 783 N N . SER A 1 100 ? 1.892 -10.104 3.153 1.00 97.12 100 SER A N 1
ATOM 784 C CA . SER A 1 100 ? 2.173 -11.522 2.930 1.00 97.12 100 SER A CA 1
ATOM 785 C C . SER A 1 100 ? 2.152 -11.867 1.438 1.00 97.12 100 SER A C 1
ATOM 787 O O . SER A 1 100 ? 3.049 -12.556 0.959 1.00 97.12 100 SER A O 1
ATOM 789 N N . VAL A 1 101 ? 1.182 -11.335 0.685 1.00 97.56 101 VAL A N 1
ATOM 790 C CA . VAL A 1 101 ? 1.128 -11.486 -0.781 1.00 97.56 101 VAL A CA 1
ATOM 791 C C . VAL A 1 101 ? 2.324 -10.811 -1.452 1.00 97.56 101 VAL A C 1
ATOM 793 O O . VAL A 1 101 ? 2.933 -11.399 -2.339 1.00 97.56 101 VAL A O 1
ATOM 796 N N . TRP A 1 102 ? 2.702 -9.616 -1.003 1.00 97.56 102 TRP A N 1
ATOM 797 C CA . TRP A 1 102 ? 3.842 -8.867 -1.528 1.00 97.56 102 TRP A CA 1
ATOM 798 C C . TRP A 1 102 ? 5.161 -9.629 -1.377 1.00 97.56 102 TRP A C 1
ATOM 800 O O . TRP A 1 102 ? 5.923 -9.766 -2.332 1.00 97.56 102 TRP A O 1
ATOM 810 N N . LEU A 1 103 ? 5.409 -10.171 -0.182 1.00 97.62 103 LEU A N 1
ATOM 811 C CA . LEU A 1 103 ? 6.597 -10.973 0.104 1.00 97.62 103 LEU A CA 1
ATOM 812 C C . LEU A 1 103 ? 6.601 -12.281 -0.693 1.00 97.62 103 LEU A C 1
ATOM 814 O O . LEU A 1 103 ? 7.644 -12.674 -1.209 1.00 97.62 103 LEU A O 1
ATOM 818 N N . ALA A 1 104 ? 5.443 -12.931 -0.839 1.00 97.81 104 ALA A N 1
ATOM 819 C CA . ALA A 1 104 ? 5.318 -14.137 -1.649 1.00 97.81 104 ALA A CA 1
ATOM 820 C C . ALA A 1 104 ? 5.572 -13.864 -3.142 1.00 97.81 104 ALA A C 1
ATOM 822 O O . ALA A 1 104 ? 6.276 -14.642 -3.777 1.00 97.81 104 ALA A O 1
ATOM 823 N N . LEU A 1 105 ? 5.096 -12.740 -3.693 1.00 96.88 105 LEU A N 1
ATOM 824 C CA . LEU A 1 105 ? 5.465 -12.314 -5.049 1.00 96.88 105 LEU A CA 1
ATOM 825 C C . LEU A 1 105 ? 6.967 -12.042 -5.169 1.00 96.88 105 LEU A C 1
ATOM 827 O O . LEU A 1 105 ? 7.581 -12.465 -6.140 1.00 96.88 105 LEU A O 1
ATOM 831 N N . GLY A 1 106 ? 7.579 -11.402 -4.170 1.00 96.25 106 GLY A N 1
ATOM 832 C CA . GLY A 1 106 ? 9.032 -11.229 -4.126 1.00 96.25 106 GLY A CA 1
ATOM 833 C C . GLY A 1 106 ? 9.795 -12.558 -4.154 1.00 96.25 106 GLY A C 1
ATOM 834 O O . GLY A 1 106 ? 10.812 -12.668 -4.831 1.00 96.25 106 GLY A O 1
ATOM 835 N N . ALA A 1 107 ? 9.288 -13.583 -3.464 1.00 96.81 107 ALA A N 1
ATOM 836 C CA . ALA A 1 107 ? 9.863 -14.925 -3.501 1.00 96.81 107 ALA A CA 1
ATOM 837 C C . ALA A 1 107 ? 9.670 -15.610 -4.866 1.00 96.81 107 ALA A C 1
ATOM 839 O O . ALA A 1 107 ? 10.597 -16.252 -5.348 1.00 96.81 107 ALA A O 1
ATOM 840 N N . ILE A 1 108 ? 8.501 -15.455 -5.500 1.00 96.06 108 ILE A N 1
ATOM 841 C CA . ILE A 1 108 ? 8.235 -15.985 -6.848 1.00 96.06 108 ILE A CA 1
ATOM 842 C C . ILE A 1 108 ? 9.206 -15.372 -7.867 1.00 96.06 108 ILE A C 1
ATOM 844 O O . ILE A 1 108 ? 9.850 -16.113 -8.604 1.00 96.06 108 ILE A O 1
ATOM 848 N N . ASP A 1 109 ? 9.364 -14.048 -7.857 1.00 94.44 109 ASP A N 1
ATOM 849 C CA . ASP A 1 109 ? 10.293 -13.321 -8.735 1.00 94.44 109 ASP A CA 1
ATOM 850 C C . ASP A 1 109 ? 11.751 -13.755 -8.507 1.00 94.44 109 ASP A C 1
ATOM 852 O O . ASP A 1 109 ? 12.484 -14.025 -9.454 1.00 94.44 109 ASP A O 1
ATOM 856 N N . LEU A 1 110 ? 12.161 -13.921 -7.241 1.00 94.44 110 LEU A N 1
ATOM 857 C CA . LEU A 1 110 ? 13.504 -14.404 -6.905 1.00 94.44 110 LEU A CA 1
ATOM 858 C C . LEU A 1 110 ? 13.782 -15.802 -7.469 1.00 94.44 110 LEU A C 1
ATOM 860 O O . LEU A 1 110 ? 14.884 -16.071 -7.939 1.00 94.44 110 LEU A O 1
ATOM 864 N N . VAL A 1 111 ? 12.799 -16.701 -7.382 1.00 94.44 111 VAL A N 1
ATOM 865 C CA . VAL A 1 111 ? 12.931 -18.081 -7.866 1.00 94.44 111 VAL A CA 1
ATOM 866 C C . VAL A 1 111 ? 12.959 -18.125 -9.391 1.00 94.44 111 VAL A C 1
ATOM 868 O O . VAL A 1 111 ? 13.748 -18.882 -9.953 1.00 94.44 111 VAL A O 1
ATOM 871 N N . GLY A 1 112 ? 12.127 -17.323 -10.058 1.00 91.00 112 GLY A N 1
ATOM 872 C CA . GLY A 1 112 ? 12.087 -17.275 -11.518 1.00 91.00 112 GLY A CA 1
ATOM 873 C C . GLY A 1 112 ? 13.307 -16.592 -12.141 1.00 91.00 112 GLY A C 1
ATOM 874 O O . GLY A 1 112 ? 13.800 -17.034 -13.181 1.00 91.00 112 GLY A O 1
ATOM 875 N N . ARG A 1 113 ? 13.868 -15.577 -11.469 1.00 89.12 113 ARG A N 1
ATOM 876 C CA . ARG A 1 113 ? 15.020 -14.792 -11.945 1.00 89.12 113 ARG A CA 1
ATOM 877 C C . ARG A 1 113 ? 16.061 -14.564 -10.842 1.00 89.12 113 ARG A C 1
ATOM 879 O O . ARG A 1 113 ? 16.226 -13.444 -10.351 1.00 89.12 113 ARG A O 1
ATOM 886 N N . PRO A 1 114 ? 16.851 -15.591 -10.495 1.00 89.06 114 PRO A N 1
ATOM 887 C CA . PRO A 1 114 ? 17.785 -15.523 -9.372 1.00 89.06 114 PRO A CA 1
ATOM 888 C C . PRO A 1 114 ? 18.949 -14.540 -9.577 1.00 89.06 114 PRO A C 1
ATOM 890 O O . PRO A 1 114 ? 19.639 -14.201 -8.619 1.00 89.06 114 PRO A O 1
ATOM 893 N N . GLN A 1 115 ? 19.195 -14.070 -10.806 1.00 90.69 115 GLN A N 1
ATOM 894 C CA . GLN A 1 115 ? 20.286 -13.138 -11.119 1.00 90.69 115 GLN A CA 1
ATOM 895 C C . GLN A 1 115 ? 19.952 -11.669 -10.818 1.00 90.69 115 GLN A C 1
ATOM 897 O O . GLN A 1 115 ? 20.839 -10.820 -10.911 1.00 90.69 115 GLN A O 1
ATOM 902 N N . ARG A 1 116 ? 18.698 -11.343 -10.480 1.00 88.00 116 ARG A N 1
ATOM 903 C CA . ARG A 1 116 ? 18.270 -9.970 -10.184 1.00 88.00 116 ARG A CA 1
ATOM 904 C C . ARG A 1 116 ? 17.630 -9.876 -8.808 1.00 88.00 116 ARG A C 1
ATOM 906 O O . ARG A 1 116 ? 17.058 -10.837 -8.302 1.00 88.00 116 ARG A O 1
ATOM 913 N N . TRP A 1 117 ? 17.687 -8.687 -8.216 1.00 90.69 117 TRP A N 1
ATOM 914 C CA . TRP A 1 117 ? 16.917 -8.434 -7.006 1.00 90.69 117 TRP A CA 1
ATOM 915 C C . TRP A 1 117 ? 15.418 -8.373 -7.344 1.00 90.69 117 TRP A C 1
ATOM 917 O O . TRP A 1 117 ? 15.065 -7.688 -8.308 1.00 90.69 117 TRP A O 1
ATOM 927 N N . PRO A 1 118 ? 14.537 -9.033 -6.573 1.00 92.19 118 PRO A N 1
ATOM 928 C CA . PRO A 1 118 ? 13.108 -9.058 -6.861 1.00 92.19 118 PRO A CA 1
ATOM 929 C C . PRO A 1 118 ? 12.498 -7.661 -6.868 1.00 92.19 118 PRO A C 1
ATOM 931 O O . PRO A 1 118 ? 12.650 -6.915 -5.895 1.00 92.19 118 PRO A O 1
ATOM 934 N N . THR A 1 119 ? 11.752 -7.319 -7.917 1.00 90.44 119 THR A N 1
ATOM 935 C CA . THR A 1 119 ? 11.124 -6.004 -8.093 1.00 90.44 119 THR A CA 1
ATOM 936 C C . THR A 1 119 ? 10.275 -5.598 -6.878 1.00 90.44 119 THR A C 1
ATOM 938 O O . THR A 1 119 ? 10.474 -4.481 -6.383 1.00 90.44 119 THR A O 1
ATOM 941 N N . PRO A 1 120 ? 9.415 -6.469 -6.297 1.00 93.50 120 PRO A N 1
ATOM 942 C CA . PRO A 1 120 ? 8.659 -6.135 -5.085 1.00 93.50 120 PRO A CA 1
ATOM 943 C C . PRO A 1 120 ? 9.543 -5.827 -3.865 1.00 93.50 120 PRO A C 1
ATOM 945 O O . PRO A 1 120 ? 9.146 -5.057 -2.991 1.00 93.50 120 PRO A O 1
ATOM 948 N N . LEU A 1 121 ? 10.742 -6.411 -3.790 1.00 94.62 121 LEU A N 1
ATOM 949 C CA . LEU A 1 121 ? 11.649 -6.294 -2.642 1.00 94.62 121 LEU A CA 1
ATOM 950 C C . LEU A 1 121 ? 12.728 -5.220 -2.829 1.00 94.62 121 LEU A C 1
ATOM 952 O O . LEU A 1 121 ? 13.574 -5.040 -1.951 1.00 94.62 121 LEU A O 1
ATOM 956 N N . THR A 1 122 ? 12.723 -4.502 -3.953 1.00 92.88 122 THR A N 1
ATOM 957 C CA . THR A 1 122 ? 13.556 -3.306 -4.132 1.00 92.88 122 THR A CA 1
ATOM 958 C C . THR A 1 122 ? 13.158 -2.212 -3.136 1.00 92.88 122 THR A C 1
ATOM 960 O O . THR A 1 122 ? 12.033 -2.185 -2.633 1.00 92.88 122 THR A O 1
ATOM 963 N N . GLY A 1 123 ? 14.058 -1.255 -2.879 1.00 92.19 123 GLY A N 1
ATOM 964 C CA . GLY A 1 123 ? 13.744 -0.099 -2.028 1.00 92.19 123 GLY A CA 1
ATOM 965 C C . GLY A 1 123 ? 12.517 0.683 -2.518 1.00 92.19 123 GLY A C 1
ATOM 966 O O . GLY A 1 123 ? 11.674 1.068 -1.710 1.00 92.19 123 GLY A O 1
ATOM 967 N N . ALA A 1 124 ? 12.371 0.835 -3.838 1.00 93.19 124 ALA A N 1
ATOM 968 C CA . ALA A 1 124 ? 11.194 1.433 -4.461 1.00 93.19 124 ALA A CA 1
ATOM 969 C C . ALA A 1 124 ? 9.928 0.589 -4.235 1.00 93.19 124 ALA A C 1
ATOM 971 O O . ALA A 1 124 ? 8.921 1.122 -3.776 1.00 93.19 124 ALA A O 1
ATOM 972 N N . GLY A 1 125 ? 9.983 -0.726 -4.480 1.00 94.56 125 GLY A N 1
ATOM 973 C CA . GLY A 1 125 ? 8.847 -1.632 -4.276 1.00 94.56 125 GLY A CA 1
ATOM 974 C C . GLY A 1 125 ? 8.335 -1.636 -2.833 1.00 94.56 125 GLY A C 1
ATOM 975 O O . GLY A 1 125 ? 7.135 -1.490 -2.593 1.00 94.56 125 GLY A O 1
ATOM 976 N N . LEU A 1 126 ? 9.244 -1.705 -1.858 1.00 95.44 126 LEU A N 1
ATOM 977 C CA . LEU A 1 126 ? 8.892 -1.639 -0.437 1.00 95.44 126 LEU A CA 1
ATOM 978 C C . LEU A 1 126 ? 8.329 -0.267 -0.043 1.00 95.44 126 LEU A C 1
ATOM 980 O O . LEU A 1 126 ? 7.337 -0.203 0.686 1.00 95.44 126 LEU A O 1
ATOM 984 N N . ALA A 1 127 ? 8.917 0.828 -0.537 1.00 95.69 127 ALA A N 1
ATOM 985 C CA . ALA A 1 127 ? 8.415 2.177 -0.279 1.00 95.69 127 ALA A CA 1
ATOM 986 C C . ALA A 1 127 ? 6.995 2.364 -0.829 1.00 95.69 127 ALA A C 1
ATOM 988 O O . ALA A 1 127 ? 6.132 2.884 -0.124 1.00 95.69 127 ALA A O 1
ATOM 989 N N . VAL A 1 128 ? 6.731 1.886 -2.048 1.00 96.25 128 VAL A N 1
ATOM 990 C CA . VAL A 1 128 ? 5.408 1.916 -2.684 1.00 96.25 128 VAL A CA 1
ATOM 991 C C . VAL A 1 128 ? 4.389 1.122 -1.872 1.00 96.25 128 VAL A C 1
ATOM 993 O O . VAL A 1 128 ? 3.329 1.653 -1.535 1.00 96.25 128 VAL A O 1
ATOM 996 N N . MET A 1 129 ? 4.716 -0.116 -1.495 1.00 96.44 129 MET A N 1
ATOM 997 C CA . MET A 1 129 ? 3.835 -0.958 -0.685 1.00 96.44 129 MET A CA 1
ATOM 998 C C . MET A 1 129 ? 3.493 -0.290 0.653 1.00 96.44 129 MET A C 1
ATOM 1000 O O . MET A 1 129 ? 2.314 -0.196 1.012 1.00 96.44 129 MET A O 1
ATOM 1004 N N . LEU A 1 130 ? 4.495 0.222 1.377 1.00 96.75 130 LEU A N 1
ATOM 1005 C CA . LEU A 1 130 ? 4.294 0.877 2.672 1.00 96.75 130 LEU A CA 1
ATOM 1006 C C . LEU A 1 130 ? 3.490 2.174 2.542 1.00 96.75 130 LEU A C 1
ATOM 1008 O O . LEU A 1 130 ? 2.599 2.425 3.361 1.00 96.75 130 LEU A O 1
ATOM 1012 N N . TYR A 1 131 ? 3.771 2.969 1.510 1.00 97.75 131 TYR A N 1
ATOM 1013 C CA . TYR A 1 131 ? 3.074 4.216 1.218 1.00 97.75 131 TYR A CA 1
ATOM 1014 C C . TYR A 1 131 ? 1.588 3.981 0.952 1.00 97.75 131 TYR A C 1
ATOM 1016 O O . TYR A 1 131 ? 0.739 4.506 1.677 1.00 97.75 131 TYR A O 1
ATOM 1024 N N . VAL A 1 132 ? 1.279 3.123 -0.026 1.00 96.94 132 VAL A N 1
ATOM 1025 C CA . VAL A 1 132 ? -0.092 2.766 -0.415 1.00 96.94 132 VAL A CA 1
ATOM 1026 C C . VAL A 1 132 ? -0.871 2.254 0.793 1.00 96.94 132 VAL A C 1
ATOM 1028 O O . VAL A 1 132 ? -1.966 2.732 1.093 1.00 96.94 132 VAL A O 1
ATOM 1031 N N . SER A 1 133 ? -0.263 1.336 1.542 1.00 97.00 133 SER A N 1
ATOM 1032 C CA . SER A 1 133 ? -0.845 0.766 2.752 1.00 97.00 133 SER A CA 1
ATOM 1033 C C . SER A 1 133 ? -1.204 1.823 3.793 1.00 97.00 133 SER A C 1
ATOM 1035 O O . SER A 1 133 ? -2.297 1.823 4.355 1.00 97.00 133 SER A O 1
ATOM 1037 N N . THR A 1 134 ? -0.274 2.732 4.069 1.00 97.50 134 THR A N 1
ATOM 1038 C CA . THR A 1 134 ? -0.391 3.669 5.186 1.00 97.50 134 THR A CA 1
ATOM 1039 C C . THR A 1 134 ? -1.322 4.827 4.867 1.00 97.50 134 THR A C 1
ATOM 1041 O O . THR A 1 134 ? -2.129 5.208 5.717 1.00 97.50 134 THR A O 1
ATOM 1044 N N . VAL A 1 135 ? -1.253 5.367 3.649 1.00 96.81 135 VAL A N 1
ATOM 1045 C CA . VAL A 1 135 ? -2.140 6.452 3.210 1.00 96.81 135 VAL A CA 1
ATOM 1046 C C . VAL A 1 135 ? -3.585 5.983 3.194 1.00 96.81 135 VAL A C 1
ATOM 1048 O O . VAL A 1 135 ? -4.449 6.666 3.741 1.00 96.81 135 VAL A O 1
ATOM 1051 N 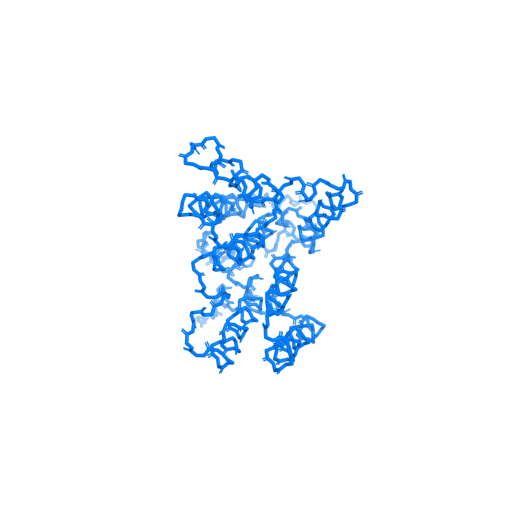N . VAL A 1 136 ? -3.850 4.795 2.648 1.00 95.62 136 VAL A N 1
ATOM 1052 C CA . VAL A 1 136 ? -5.206 4.245 2.633 1.00 95.62 136 VAL A CA 1
ATOM 1053 C C . VAL A 1 136 ? -5.716 3.935 4.024 1.00 95.62 136 VAL A C 1
ATOM 1055 O O . VAL A 1 136 ? -6.861 4.269 4.339 1.00 95.62 136 VAL A O 1
ATOM 1058 N N . TRP A 1 137 ? -4.885 3.307 4.855 1.00 95.25 137 TRP A N 1
ATOM 1059 C CA . TRP A 1 137 ? -5.231 3.052 6.245 1.00 95.25 137 TRP A CA 1
ATOM 1060 C C . TRP A 1 137 ? -5.667 4.349 6.922 1.00 95.25 137 TRP A C 1
ATOM 1062 O O . TRP A 1 137 ? -6.789 4.423 7.415 1.00 95.25 137 TRP A O 1
ATOM 1072 N N . MET A 1 138 ? -4.833 5.392 6.847 1.00 94.69 138 MET A N 1
ATOM 1073 C CA . MET A 1 138 ? -5.110 6.704 7.426 1.00 94.69 138 MET A CA 1
ATOM 1074 C C . MET A 1 138 ? -6.409 7.306 6.876 1.00 94.69 138 MET A C 1
ATOM 1076 O O . MET A 1 138 ? -7.277 7.689 7.661 1.00 94.69 138 MET A O 1
ATOM 1080 N N . ALA A 1 139 ? -6.574 7.329 5.552 1.00 92.69 139 ALA A N 1
ATOM 1081 C CA . ALA A 1 139 ? -7.734 7.916 4.886 1.00 92.69 139 ALA A CA 1
ATOM 1082 C C . ALA A 1 139 ? -9.047 7.187 5.210 1.00 92.69 139 ALA A C 1
ATOM 1084 O O . ALA A 1 139 ? -10.110 7.804 5.210 1.00 92.69 139 ALA A O 1
ATOM 1085 N N . THR A 1 140 ? -8.985 5.886 5.514 1.00 91.75 140 THR A N 1
ATOM 1086 C CA . THR A 1 140 ? -10.171 5.070 5.813 1.00 91.75 140 THR A CA 1
ATOM 1087 C C . THR A 1 140 ? -10.573 5.131 7.289 1.00 91.75 140 THR A C 1
ATOM 1089 O O . THR A 1 140 ? -11.712 4.815 7.615 1.00 91.75 140 THR A O 1
ATOM 1092 N N . LEU A 1 141 ? -9.698 5.561 8.207 1.00 88.31 141 LEU A N 1
ATOM 1093 C CA . LEU A 1 141 ? -10.027 5.660 9.640 1.00 88.31 141 LEU A CA 1
ATOM 1094 C C . LEU A 1 141 ? -11.315 6.469 9.935 1.00 88.31 141 LEU A C 1
ATOM 1096 O O . LEU A 1 141 ? -12.094 6.017 10.770 1.00 88.31 141 LEU A O 1
ATOM 1100 N N . PRO A 1 142 ? -11.606 7.620 9.295 1.00 85.94 142 PRO A N 1
ATOM 1101 C CA . PRO A 1 142 ? -12.862 8.334 9.511 1.00 85.94 142 PRO A CA 1
ATOM 1102 C C . PRO A 1 142 ? -14.014 7.824 8.631 1.00 85.94 142 PRO A C 1
ATOM 1104 O O . PRO A 1 142 ? -15.097 8.400 8.678 1.00 85.94 142 PRO A 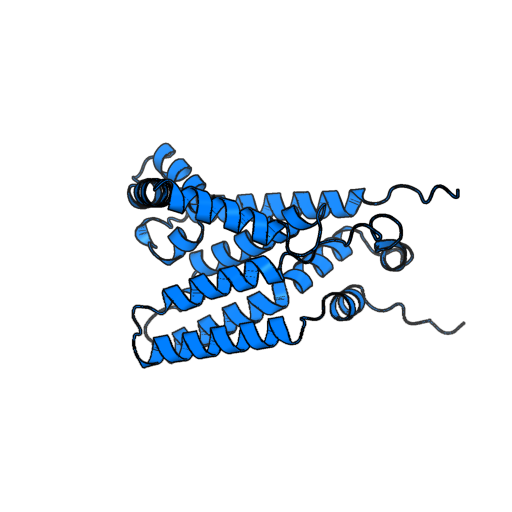O 1
ATOM 1107 N N . MET A 1 143 ? -13.823 6.783 7.823 1.00 86.38 143 MET A N 1
ATOM 1108 C CA . MET A 1 143 ? -14.777 6.339 6.806 1.00 86.38 143 MET A CA 1
ATOM 1109 C C . MET A 1 143 ? -15.203 4.879 7.009 1.00 86.38 143 MET A C 1
ATOM 1111 O O . MET A 1 143 ? -14.672 4.148 7.850 1.00 86.38 143 MET A O 1
ATOM 1115 N N . ALA A 1 144 ? -16.164 4.439 6.194 1.00 84.62 144 ALA A N 1
ATOM 1116 C CA . ALA A 1 144 ? -16.527 3.034 6.093 1.00 84.62 144 ALA A CA 1
ATOM 1117 C C . ALA A 1 144 ? -15.356 2.183 5.566 1.00 84.62 144 ALA A C 1
ATOM 1119 O O . ALA A 1 144 ? -14.485 2.660 4.833 1.00 84.62 144 ALA A O 1
ATOM 1120 N N . ARG A 1 145 ? -15.365 0.889 5.908 1.00 85.12 145 ARG A N 1
ATOM 1121 C CA . ARG A 1 145 ? -14.417 -0.100 5.375 1.00 85.12 145 ARG A CA 1
ATOM 1122 C C . ARG A 1 145 ? -14.384 -0.033 3.842 1.00 85.12 145 ARG A C 1
ATOM 1124 O O . ARG A 1 145 ? -15.429 0.115 3.216 1.00 85.12 145 ARG A O 1
ATOM 1131 N N . TYR A 1 146 ? -13.193 -0.162 3.263 1.00 88.06 146 TYR A N 1
ATOM 1132 C CA . TYR A 1 146 ? -12.899 -0.049 1.824 1.00 88.06 146 TYR A CA 1
ATOM 1133 C C . TYR A 1 146 ? -12.956 1.358 1.212 1.00 88.06 146 TYR A C 1
ATOM 1135 O O . TYR A 1 146 ? -12.475 1.527 0.093 1.00 88.06 146 TYR A O 1
ATOM 1143 N N . ALA A 1 147 ? -13.456 2.378 1.921 1.00 90.56 147 ALA A N 1
ATOM 1144 C CA . ALA A 1 147 ? -13.647 3.707 1.339 1.00 90.56 147 ALA A CA 1
ATOM 1145 C C . ALA A 1 147 ? -12.345 4.351 0.835 1.00 90.56 147 ALA A C 1
ATOM 1147 O O . ALA A 1 147 ? -12.338 4.886 -0.269 1.00 90.56 147 ALA A O 1
ATOM 1148 N N . GLY A 1 148 ? -11.236 4.269 1.583 1.00 90.94 148 GLY A N 1
ATOM 1149 C CA . GLY A 1 148 ? -9.967 4.867 1.153 1.00 90.94 148 GLY A CA 1
ATOM 1150 C C . GLY A 1 148 ? -9.421 4.240 -0.132 1.00 90.94 148 GLY A C 1
ATOM 1151 O O . GLY A 1 148 ? -9.023 4.962 -1.043 1.00 90.94 148 GLY A O 1
ATOM 1152 N N . GLY A 1 149 ? -9.468 2.910 -0.246 1.00 91.94 149 GLY A N 1
ATOM 1153 C CA . GLY A 1 149 ? -9.093 2.202 -1.470 1.00 91.94 149 GLY A CA 1
ATOM 1154 C C . GLY A 1 149 ? -9.987 2.570 -2.656 1.00 91.94 149 GLY A C 1
ATOM 1155 O O . GLY A 1 149 ? -9.478 2.870 -3.733 1.00 91.94 149 GLY A O 1
ATOM 1156 N N . VAL A 1 150 ? -11.309 2.626 -2.453 1.00 93.81 150 VAL A N 1
ATOM 1157 C CA . VAL A 1 150 ? -12.265 3.037 -3.497 1.00 93.81 150 VAL A CA 1
ATOM 1158 C C . VAL A 1 150 ? -12.009 4.473 -3.954 1.00 93.81 150 VAL A C 1
ATOM 1160 O O . VAL A 1 150 ? -11.960 4.722 -5.154 1.00 93.81 150 VAL A O 1
ATOM 1163 N N . LEU A 1 151 ? -11.801 5.412 -3.027 1.00 93.88 151 LEU A N 1
ATOM 1164 C CA . LEU A 1 151 ? -11.508 6.809 -3.359 1.00 93.88 151 LEU A CA 1
ATOM 1165 C C . LEU A 1 151 ? -10.230 6.938 -4.190 1.00 93.88 151 LEU A C 1
ATOM 1167 O O . LEU A 1 151 ? -10.220 7.672 -5.176 1.00 93.88 151 LEU A O 1
ATOM 1171 N N . TRP A 1 152 ? -9.176 6.196 -3.843 1.00 94.69 152 TRP A N 1
ATOM 1172 C CA . TRP A 1 152 ? -7.949 6.202 -4.639 1.00 94.69 152 TRP A CA 1
ATOM 1173 C C . TRP A 1 152 ? -8.198 5.651 -6.048 1.00 94.69 152 TRP A C 1
ATOM 1175 O O . TRP A 1 152 ? -7.785 6.265 -7.030 1.00 94.69 152 TRP A O 1
ATOM 1185 N N . LEU A 1 153 ? -8.943 4.550 -6.184 1.00 93.31 153 LEU A N 1
ATOM 1186 C CA . LEU A 1 153 ? -9.294 4.009 -7.501 1.00 93.31 153 LEU A CA 1
ATOM 1187 C C . LEU A 1 153 ? -10.117 4.992 -8.339 1.00 93.31 153 LEU A C 1
ATOM 1189 O O . LEU A 1 153 ? -9.847 5.137 -9.526 1.00 93.31 153 LEU A O 1
ATOM 1193 N N . VAL A 1 154 ? -11.070 5.709 -7.736 1.00 94.75 154 VAL A N 1
ATOM 1194 C CA . VAL A 1 154 ? -11.829 6.767 -8.425 1.00 94.75 154 VAL A CA 1
ATOM 1195 C C . VAL A 1 154 ? -10.892 7.854 -8.954 1.00 94.75 154 VAL A C 1
ATOM 1197 O O . VAL A 1 154 ? -11.043 8.278 -10.099 1.00 94.75 154 VAL A O 1
ATOM 1200 N N . VAL A 1 155 ? -9.893 8.268 -8.168 1.00 94.31 155 VAL A N 1
ATOM 1201 C CA . VAL A 1 155 ? -8.877 9.232 -8.616 1.00 94.31 155 VAL A CA 1
ATOM 1202 C C . VAL A 1 155 ? -8.066 8.671 -9.787 1.00 94.31 155 VAL A C 1
ATOM 1204 O O . VAL A 1 155 ? -7.949 9.340 -10.812 1.00 94.31 155 VAL A O 1
ATOM 1207 N N . LEU A 1 156 ? -7.548 7.442 -9.686 1.00 92.94 156 LEU A N 1
ATOM 1208 C CA . LEU A 1 156 ? -6.742 6.832 -10.753 1.00 92.94 156 LEU A CA 1
ATOM 1209 C C . LEU A 1 156 ? -7.539 6.648 -12.047 1.00 92.94 156 LEU A C 1
ATOM 1211 O O . LEU A 1 156 ? -7.060 7.019 -13.118 1.00 92.94 156 LEU A O 1
ATOM 1215 N N . PHE A 1 157 ? -8.767 6.134 -11.962 1.00 93.19 157 PHE A N 1
ATOM 1216 C CA . PHE A 1 157 ? -9.623 5.957 -13.132 1.00 93.19 157 PHE A CA 1
ATOM 1217 C C . PHE A 1 157 ? -10.084 7.289 -13.720 1.00 93.19 157 PHE A C 1
ATOM 1219 O O . PHE A 1 157 ? -10.118 7.421 -14.940 1.00 93.19 157 PHE A O 1
ATOM 1226 N N . GLY A 1 158 ? -10.366 8.301 -12.895 1.00 95.56 158 GLY A N 1
ATOM 1227 C CA . GLY A 1 158 ? -10.672 9.650 -13.376 1.00 95.56 158 GLY A CA 1
ATOM 1228 C C . GLY A 1 158 ? -9.497 10.279 -14.132 1.00 95.56 158 GLY A C 1
ATOM 1229 O O . GLY A 1 158 ? -9.675 10.857 -15.208 1.00 95.56 158 GLY A O 1
ATOM 1230 N N . LEU A 1 159 ? -8.274 10.111 -13.622 1.00 94.50 159 LEU A N 1
ATOM 1231 C CA . LEU A 1 159 ? -7.055 10.556 -14.303 1.00 94.50 159 LEU A CA 1
ATOM 1232 C C . LEU A 1 159 ? -6.805 9.784 -15.604 1.00 94.50 159 LEU A C 1
ATOM 1234 O O . LEU A 1 159 ? -6.387 10.382 -16.595 1.00 94.50 159 LEU A O 1
ATOM 1238 N N . ALA A 1 160 ? -7.073 8.478 -15.625 1.00 91.94 160 ALA A N 1
ATOM 1239 C CA . ALA A 1 160 ? -6.962 7.663 -16.832 1.00 91.94 160 ALA A CA 1
ATOM 1240 C C . ALA A 1 160 ? -7.996 8.079 -17.893 1.00 91.94 160 ALA A C 1
ATOM 1242 O O . ALA A 1 160 ? -7.632 8.323 -19.041 1.00 91.94 160 ALA A O 1
ATOM 1243 N N . ALA A 1 161 ? -9.263 8.251 -17.503 1.00 93.31 161 ALA A N 1
ATOM 1244 C CA . ALA A 1 161 ? -10.350 8.656 -18.396 1.00 93.31 161 ALA A CA 1
ATOM 1245 C C . ALA A 1 161 ? -10.106 10.031 -19.038 1.00 93.31 161 ALA A C 1
ATOM 1247 O O . ALA A 1 161 ? -10.479 10.264 -20.184 1.00 93.31 161 ALA A O 1
ATOM 1248 N N . THR A 1 162 ? -9.431 10.929 -18.320 1.00 94.69 162 THR A N 1
ATOM 1249 C CA . THR A 1 162 ? -9.072 12.272 -18.802 1.00 94.69 162 THR A CA 1
ATOM 1250 C C . THR A 1 162 ? -7.694 12.341 -19.468 1.00 94.69 162 THR A C 1
ATOM 1252 O O . THR A 1 162 ? -7.205 13.439 -19.733 1.00 94.69 162 THR A O 1
ATOM 1255 N N . GLN A 1 163 ? -7.043 11.197 -19.723 1.00 91.00 163 GLN A N 1
ATOM 1256 C CA . GLN A 1 163 ? -5.688 11.098 -20.294 1.00 91.00 163 GLN A CA 1
ATOM 1257 C C . GLN A 1 163 ? -4.602 11.832 -19.476 1.00 91.00 163 GLN A C 1
ATOM 1259 O O . GLN A 1 163 ? -3.477 12.035 -19.932 1.00 91.00 163 GLN A O 1
ATOM 1264 N N . ARG A 1 164 ? -4.905 12.209 -18.228 1.00 93.88 164 ARG A N 1
ATOM 1265 C CA . ARG A 1 164 ? -3.973 12.879 -17.311 1.00 93.88 164 ARG A CA 1
ATOM 1266 C C . ARG A 1 164 ? -2.990 11.909 -16.675 1.00 93.88 164 ARG A C 1
ATOM 1268 O O . ARG A 1 164 ? -1.905 12.331 -16.289 1.00 93.88 164 ARG A O 1
ATOM 1275 N N . LEU A 1 165 ? -3.325 10.620 -16.613 1.00 92.06 165 LEU A N 1
ATOM 1276 C CA . LEU A 1 165 ? -2.404 9.597 -16.119 1.00 92.06 165 LEU A CA 1
ATOM 1277 C C . LEU A 1 165 ? -1.136 9.504 -16.986 1.00 92.06 165 LEU A C 1
ATOM 1279 O O . LEU A 1 165 ? -0.037 9.402 -16.449 1.00 92.06 165 LEU A O 1
ATOM 1283 N N . GLN A 1 166 ? -1.275 9.631 -18.310 1.00 90.62 166 GLN A N 1
ATOM 1284 C CA . GLN A 1 166 ? -0.135 9.652 -19.230 1.00 90.62 166 GLN A CA 1
ATOM 1285 C C . GLN A 1 166 ? 0.726 10.906 -19.037 1.00 90.62 166 GLN A C 1
ATOM 1287 O O . GLN A 1 166 ? 1.951 10.816 -19.042 1.00 90.62 166 GLN A O 1
ATOM 1292 N N . ALA A 1 167 ? 0.099 12.064 -18.804 1.00 91.50 167 ALA A N 1
ATOM 1293 C CA . ALA A 1 167 ? 0.819 13.298 -18.497 1.00 91.50 167 ALA A CA 1
ATOM 1294 C C . ALA A 1 167 ? 1.609 13.188 -17.178 1.00 91.50 167 ALA A C 1
ATOM 1296 O O . ALA A 1 167 ? 2.762 13.604 -17.124 1.00 91.50 167 ALA A O 1
ATOM 1297 N N . LEU A 1 168 ? 1.030 12.575 -16.137 1.00 92.12 168 LEU A N 1
ATOM 1298 C CA . LEU A 1 168 ? 1.738 12.301 -14.880 1.00 92.12 168 LEU A CA 1
ATOM 1299 C C . LEU A 1 168 ? 2.913 11.342 -15.084 1.00 92.12 168 LEU A C 1
ATOM 1301 O O . LEU A 1 168 ? 3.983 11.562 -14.523 1.00 92.12 168 LEU A O 1
ATOM 1305 N N . ARG A 1 169 ? 2.743 10.305 -15.913 1.00 91.94 169 ARG A N 1
ATOM 1306 C CA . ARG A 1 169 ? 3.844 9.398 -16.251 1.00 91.94 169 ARG A CA 1
ATOM 1307 C C . ARG A 1 169 ? 4.975 10.138 -16.962 1.00 91.94 169 ARG A C 1
ATOM 1309 O O . ARG A 1 169 ? 6.124 9.972 -16.583 1.00 91.94 169 ARG A O 1
ATOM 1316 N N . GLN A 1 170 ? 4.654 10.995 -17.930 1.00 90.44 170 GLN A N 1
ATOM 1317 C CA . GLN A 1 170 ? 5.652 11.810 -18.629 1.00 90.44 170 GLN A CA 1
ATOM 1318 C C . GLN A 1 170 ? 6.410 12.736 -17.672 1.00 90.44 170 GLN A C 1
ATOM 1320 O O . GLN A 1 170 ? 7.632 12.807 -17.755 1.00 90.44 170 GLN A O 1
ATOM 1325 N N . MET A 1 171 ? 5.712 13.392 -16.736 1.00 88.69 171 MET A N 1
ATOM 1326 C CA . MET A 1 171 ? 6.346 14.210 -15.690 1.00 88.69 171 MET A CA 1
ATOM 1327 C C . MET A 1 171 ? 7.270 13.385 -14.791 1.00 88.69 171 MET A C 1
ATOM 1329 O O . MET A 1 171 ? 8.328 13.866 -14.401 1.00 88.69 171 MET A O 1
ATOM 1333 N N . PHE A 1 172 ? 6.888 12.145 -14.479 1.00 91.69 172 PHE A N 1
ATOM 1334 C CA . PHE A 1 172 ? 7.716 11.231 -13.699 1.00 91.69 172 PHE A CA 1
ATOM 1335 C C . PHE A 1 172 ? 8.983 10.808 -14.455 1.00 91.69 172 PHE A C 1
ATOM 1337 O O . PHE A 1 172 ? 10.075 10.838 -13.898 1.00 91.69 172 PHE A O 1
ATOM 1344 N N . THR A 1 173 ? 8.855 10.445 -15.733 1.00 89.31 173 THR A N 1
ATOM 1345 C CA . THR A 1 173 ? 9.982 9.969 -16.552 1.00 89.31 173 THR A CA 1
ATOM 1346 C C . THR A 1 173 ? 10.905 11.087 -17.029 1.00 89.31 173 THR A C 1
ATOM 1348 O O . THR A 1 173 ? 12.066 10.829 -17.322 1.00 89.31 173 THR A O 1
ATOM 1351 N N . ALA A 1 174 ? 10.406 12.321 -17.126 1.00 83.81 174 ALA A N 1
ATOM 1352 C CA . ALA A 1 174 ? 11.181 13.487 -17.549 1.00 83.81 174 ALA A CA 1
ATOM 1353 C C . ALA A 1 174 ? 11.990 14.124 -16.404 1.00 83.81 174 ALA A C 1
ATOM 1355 O O . ALA A 1 174 ? 12.508 15.227 -16.571 1.00 83.81 174 ALA A O 1
ATOM 1356 N N . ALA A 1 175 ? 12.070 13.467 -15.242 1.00 75.94 175 ALA A N 1
ATOM 1357 C CA . ALA A 1 175 ? 12.777 13.986 -14.084 1.00 75.94 175 ALA A CA 1
ATOM 1358 C C . ALA A 1 175 ? 14.271 14.191 -14.397 1.00 75.94 175 ALA A C 1
ATOM 1360 O O . ALA A 1 175 ? 15.004 13.223 -14.585 1.00 75.94 175 ALA A O 1
ATOM 1361 N N . GLY A 1 176 ? 14.704 15.450 -14.479 1.00 75.25 176 GLY A N 1
ATOM 1362 C CA . GLY A 1 176 ? 16.110 15.825 -14.619 1.00 75.25 176 GLY A CA 1
ATOM 1363 C C . GLY A 1 176 ? 16.797 16.068 -13.272 1.00 75.25 176 GLY A C 1
ATOM 1364 O O . GLY A 1 176 ? 16.242 15.798 -12.207 1.00 75.25 176 GLY A O 1
ATOM 1365 N N . ASP A 1 177 ? 17.994 16.657 -13.316 1.00 80.75 177 ASP A N 1
ATOM 1366 C CA . ASP A 1 177 ? 18.822 16.925 -12.127 1.00 80.75 177 ASP A CA 1
ATOM 1367 C C . ASP A 1 177 ? 18.319 18.098 -11.260 1.00 80.75 177 ASP A C 1
ATOM 136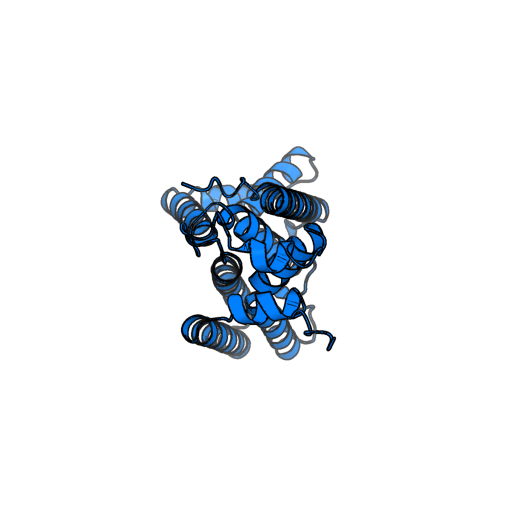9 O O . ASP A 1 177 ? 18.929 18.445 -10.245 1.00 80.75 177 ASP A O 1
ATOM 1373 N N . SER A 1 178 ? 17.216 18.753 -11.638 1.00 89.00 178 SER A N 1
ATOM 1374 C CA . SER A 1 178 ? 16.703 19.902 -10.896 1.00 89.00 178 SER A CA 1
ATOM 1375 C C . SER A 1 178 ? 15.786 19.493 -9.733 1.00 89.00 178 SER A C 1
ATOM 1377 O O . SER A 1 178 ? 15.023 18.524 -9.786 1.00 89.00 178 SER A O 1
ATOM 1379 N N . TRP A 1 179 ? 15.793 20.296 -8.664 1.00 89.06 179 TRP A N 1
ATOM 1380 C CA . TRP A 1 179 ? 14.904 20.099 -7.510 1.00 89.06 179 TRP A CA 1
ATOM 1381 C C . TRP A 1 179 ? 13.416 20.183 -7.885 1.00 89.06 179 TRP A C 1
ATOM 1383 O O . TRP A 1 179 ? 12.578 19.484 -7.313 1.00 89.06 179 TRP A O 1
ATOM 1393 N N . ARG A 1 180 ? 13.078 21.018 -8.875 1.00 91.38 180 ARG A N 1
ATOM 1394 C CA . ARG A 1 180 ? 11.708 21.146 -9.381 1.00 91.38 180 ARG A CA 1
ATOM 1395 C C . ARG A 1 180 ? 11.241 19.844 -10.024 1.00 91.38 180 ARG A C 1
ATOM 1397 O O . ARG A 1 180 ? 10.131 19.404 -9.732 1.00 91.38 180 ARG A O 1
ATOM 1404 N N . ASP A 1 181 ? 12.092 19.230 -10.836 1.00 89.88 181 ASP A N 1
ATOM 1405 C CA . ASP A 1 181 ? 11.779 17.979 -11.527 1.00 89.88 181 ASP A CA 1
ATOM 1406 C C . ASP A 1 181 ? 11.644 16.829 -10.522 1.00 89.88 181 ASP A C 1
ATOM 1408 O O . ASP A 1 181 ? 10.702 16.044 -10.594 1.00 89.88 181 ASP A O 1
ATOM 1412 N N . THR A 1 182 ? 12.498 16.811 -9.491 1.00 91.06 182 THR A N 1
ATOM 1413 C CA . THR A 1 182 ? 12.392 15.868 -8.364 1.00 91.06 182 THR A CA 1
ATOM 1414 C C . THR A 1 182 ? 11.060 16.004 -7.623 1.00 91.06 182 THR A C 1
ATOM 1416 O O . THR A 1 182 ? 10.411 14.999 -7.330 1.00 91.06 182 THR A O 1
ATOM 1419 N N . ILE A 1 183 ? 10.614 17.233 -7.326 1.00 92.25 183 ILE A N 1
ATOM 1420 C CA . ILE A 1 183 ? 9.305 17.460 -6.698 1.00 92.25 183 ILE A CA 1
ATOM 1421 C C . ILE A 1 183 ? 8.181 16.983 -7.619 1.00 92.25 183 ILE A C 1
ATOM 1423 O O . ILE A 1 183 ? 7.256 16.326 -7.150 1.00 92.25 183 ILE A O 1
ATOM 1427 N N . GLN A 1 184 ? 8.238 17.295 -8.914 1.00 92.50 184 GLN A N 1
ATOM 1428 C CA . GLN A 1 184 ? 7.202 16.897 -9.871 1.00 92.50 184 GLN A CA 1
ATOM 1429 C C . GLN A 1 184 ? 7.107 15.375 -10.020 1.00 92.50 184 GLN A C 1
ATOM 1431 O O . GLN A 1 184 ? 6.001 14.825 -9.996 1.00 92.50 184 GLN A O 1
ATOM 1436 N N . ALA A 1 185 ? 8.245 14.686 -10.092 1.00 92.75 185 ALA A N 1
ATOM 1437 C CA . ALA A 1 185 ? 8.309 13.231 -10.079 1.00 92.75 185 ALA A CA 1
ATOM 1438 C C . ALA A 1 185 ? 7.798 12.662 -8.751 1.00 92.75 185 ALA A C 1
ATOM 1440 O O . ALA A 1 185 ? 6.967 11.756 -8.747 1.00 92.75 185 ALA A O 1
ATOM 1441 N N . GLY A 1 186 ? 8.195 13.258 -7.623 1.00 93.75 186 GLY A N 1
ATOM 1442 C CA . GLY A 1 186 ? 7.683 12.931 -6.293 1.00 93.75 186 GLY A CA 1
ATOM 1443 C C . GLY A 1 186 ? 6.160 13.014 -6.218 1.00 93.75 186 GLY A C 1
ATOM 1444 O O . GLY A 1 186 ? 5.511 12.040 -5.853 1.00 93.75 186 GLY A O 1
ATOM 1445 N N . LEU A 1 187 ? 5.571 14.139 -6.627 1.00 94.12 187 LEU A N 1
ATOM 1446 C CA . LEU A 1 187 ? 4.119 14.341 -6.646 1.00 94.12 187 LEU A CA 1
ATOM 1447 C C . LEU A 1 187 ? 3.409 13.350 -7.577 1.00 94.12 187 LEU A C 1
ATOM 1449 O O . LEU A 1 187 ? 2.371 12.801 -7.210 1.00 94.12 187 LEU A O 1
ATOM 1453 N N . SER A 1 188 ? 3.982 13.078 -8.750 1.00 94.31 188 SER A N 1
ATOM 1454 C CA . SER A 1 188 ? 3.440 12.091 -9.692 1.00 94.31 188 SER A CA 1
ATOM 1455 C C . SER A 1 188 ? 3.462 10.680 -9.095 1.00 94.31 188 SER A C 1
ATOM 1457 O O . SER A 1 188 ? 2.468 9.959 -9.183 1.00 94.31 188 SER A O 1
ATOM 1459 N N . GLY A 1 189 ? 4.550 10.320 -8.410 1.00 93.75 189 GLY A N 1
ATOM 1460 C CA . GLY A 1 189 ? 4.691 9.067 -7.671 1.00 93.75 189 GLY A CA 1
ATOM 1461 C C . GLY A 1 189 ? 3.765 8.963 -6.456 1.00 93.75 189 GLY A C 1
ATOM 1462 O O . GLY A 1 189 ? 3.273 7.884 -6.156 1.00 93.75 189 GLY A O 1
ATOM 1463 N N . 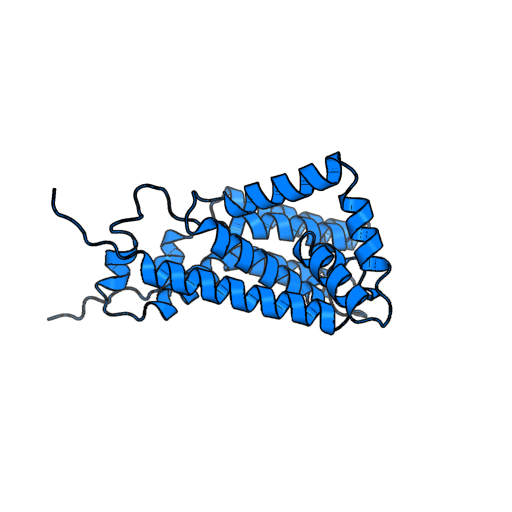LEU A 1 190 ? 3.444 10.066 -5.778 1.00 95.44 190 LEU A N 1
ATOM 1464 C CA . LEU A 1 190 ? 2.443 10.056 -4.704 1.00 95.44 190 LEU A CA 1
ATOM 1465 C C . LEU A 1 190 ? 1.036 9.749 -5.244 1.00 95.44 190 LEU A C 1
ATOM 1467 O O . LEU A 1 190 ? 0.274 9.020 -4.616 1.00 95.44 190 LEU A O 1
ATOM 1471 N N . VAL A 1 191 ? 0.691 10.255 -6.431 1.00 94.75 191 VAL A N 1
ATOM 1472 C CA . VAL A 1 191 ? -0.605 9.962 -7.068 1.00 94.75 191 VAL A CA 1
ATOM 1473 C C . VAL A 1 191 ? -0.647 8.532 -7.618 1.00 94.75 191 VAL A C 1
ATOM 1475 O O . VAL A 1 191 ? -1.624 7.811 -7.395 1.00 94.75 191 VAL A O 1
ATOM 1478 N N . CYS A 1 192 ? 0.409 8.121 -8.324 1.00 94.00 192 CYS A N 1
ATOM 1479 C CA . CYS A 1 192 ? 0.517 6.833 -9.004 1.00 94.00 192 CYS A CA 1
ATOM 1480 C C . CYS A 1 192 ? 1.840 6.128 -8.635 1.00 94.00 192 CYS A C 1
ATOM 1482 O O . CYS A 1 192 ? 2.801 6.134 -9.408 1.00 94.00 192 CYS A O 1
ATOM 1484 N N . PRO A 1 193 ? 1.910 5.497 -7.450 1.00 93.56 193 PRO A N 1
ATOM 1485 C CA . PRO A 1 193 ? 3.171 5.002 -6.894 1.00 93.56 193 PRO A CA 1
ATOM 1486 C C . PRO A 1 193 ? 3.775 3.825 -7.659 1.00 93.56 193 PRO A C 1
ATOM 1488 O O . PRO A 1 193 ? 4.979 3.605 -7.579 1.00 93.56 193 PRO A O 1
ATOM 1491 N N . ILE A 1 194 ? 2.986 3.122 -8.477 1.00 91.31 194 ILE A N 1
ATOM 1492 C CA . ILE A 1 194 ? 3.496 2.055 -9.349 1.00 91.31 194 ILE A CA 1
ATOM 1493 C C . ILE A 1 194 ? 4.555 2.559 -10.349 1.00 91.31 194 ILE A C 1
ATOM 1495 O O . ILE A 1 194 ? 5.401 1.777 -10.773 1.00 91.31 194 ILE A O 1
ATOM 1499 N N . PHE A 1 195 ? 4.584 3.862 -10.667 1.00 92.88 195 PHE A N 1
ATOM 1500 C CA . PHE A 1 195 ? 5.624 4.445 -11.522 1.00 92.88 195 PHE A CA 1
ATOM 1501 C C . PHE A 1 195 ? 7.037 4.218 -10.974 1.00 92.88 195 PHE A C 1
ATOM 1503 O O . PHE A 1 195 ? 7.947 3.953 -11.751 1.00 92.88 195 PHE A O 1
ATOM 1510 N N . LEU A 1 196 ? 7.220 4.213 -9.648 1.00 92.12 196 LEU A N 1
ATOM 1511 C CA . LEU A 1 196 ? 8.532 3.960 -9.047 1.00 92.12 196 LEU A CA 1
ATOM 1512 C C . LEU A 1 196 ? 9.025 2.521 -9.265 1.00 92.12 196 LEU A C 1
ATOM 1514 O O . LEU A 1 196 ? 10.219 2.263 -9.139 1.00 92.12 196 LEU A O 1
ATOM 1518 N N . MET A 1 197 ? 8.121 1.581 -9.547 1.00 89.44 197 MET A N 1
ATOM 1519 C CA . MET A 1 197 ? 8.472 0.183 -9.805 1.00 89.44 197 MET A CA 1
ATOM 1520 C C . MET A 1 197 ? 8.673 -0.095 -11.292 1.00 89.44 197 MET A C 1
ATOM 1522 O O . MET A 1 197 ? 9.568 -0.856 -11.645 1.00 89.44 197 MET A O 1
ATOM 1526 N N . VAL A 1 198 ? 7.839 0.509 -12.142 1.00 86.94 198 VAL A N 1
ATOM 1527 C CA . VAL A 1 198 ? 7.870 0.307 -13.599 1.00 86.94 198 VAL A CA 1
ATOM 1528 C C . VAL A 1 198 ? 9.018 1.083 -14.242 1.00 86.94 198 VAL A C 1
ATOM 1530 O O . VAL A 1 198 ? 9.674 0.571 -15.143 1.00 86.94 198 VAL A O 1
ATOM 1533 N N . ASP A 1 199 ? 9.297 2.294 -13.756 1.00 85.94 199 ASP A N 1
ATOM 1534 C CA . ASP A 1 199 ? 10.290 3.202 -14.327 1.00 85.94 199 ASP A CA 1
ATOM 1535 C C . ASP A 1 199 ? 11.390 3.515 -13.275 1.00 85.94 199 ASP A C 1
ATOM 1537 O O . ASP A 1 199 ? 11.481 4.641 -12.773 1.00 85.94 199 ASP A O 1
ATOM 1541 N N . PRO A 1 200 ? 12.254 2.541 -12.905 1.00 79.31 200 PRO A N 1
ATOM 1542 C CA . PRO A 1 200 ? 13.216 2.683 -11.803 1.00 79.31 200 PRO A CA 1
ATOM 1543 C C . PRO A 1 200 ? 14.248 3.798 -12.021 1.00 79.31 200 PRO A C 1
ATOM 1545 O O . PRO A 1 200 ? 14.776 4.333 -11.050 1.00 79.31 200 PRO A O 1
ATOM 1548 N N . ALA A 1 201 ? 14.499 4.196 -13.273 1.00 79.69 201 ALA A N 1
ATOM 1549 C CA . ALA A 1 201 ? 15.347 5.342 -13.599 1.00 79.69 201 ALA A CA 1
ATOM 1550 C C . ALA A 1 201 ? 14.797 6.668 -13.030 1.00 79.69 201 ALA A C 1
ATOM 1552 O O . ALA A 1 201 ? 15.576 7.518 -12.613 1.00 79.69 201 ALA A O 1
ATOM 1553 N N . GLY A 1 202 ? 13.467 6.822 -12.956 1.00 76.50 202 GLY A N 1
ATOM 1554 C CA . GLY A 1 202 ? 12.811 7.975 -12.324 1.00 76.50 202 GLY A CA 1
ATOM 1555 C C . GLY A 1 202 ? 12.666 7.842 -10.801 1.00 76.50 202 GLY A C 1
ATOM 1556 O O . GLY A 1 202 ? 12.421 8.825 -10.103 1.00 76.50 202 GLY A O 1
ATOM 1557 N N . ALA A 1 203 ? 12.859 6.639 -10.248 1.00 79.12 203 ALA A N 1
ATOM 1558 C CA . ALA A 1 203 ? 12.758 6.345 -8.818 1.00 79.12 203 ALA A CA 1
ATOM 1559 C C . ALA A 1 203 ? 14.057 6.666 -8.055 1.00 79.12 203 ALA A C 1
ATOM 1561 O O . ALA A 1 203 ? 14.533 5.875 -7.238 1.00 79.12 203 ALA A O 1
ATOM 1562 N N . GLY A 1 204 ? 14.641 7.839 -8.311 1.00 87.94 204 GLY A N 1
ATOM 1563 C CA . GLY A 1 204 ? 15.834 8.300 -7.608 1.00 87.94 204 GLY A CA 1
ATOM 1564 C C . GLY A 1 204 ? 15.628 8.377 -6.089 1.00 87.94 204 GLY A C 1
ATOM 1565 O O . GLY A 1 204 ? 14.505 8.495 -5.589 1.00 87.94 204 GLY A O 1
ATOM 1566 N N . ALA A 1 205 ? 16.727 8.362 -5.330 1.00 90.75 205 ALA A N 1
ATOM 1567 C CA . ALA A 1 205 ? 16.688 8.344 -3.864 1.00 90.75 205 ALA A CA 1
ATOM 1568 C C . ALA A 1 205 ? 15.847 9.487 -3.261 1.00 90.75 205 ALA A C 1
ATOM 1570 O O . ALA A 1 205 ? 15.152 9.281 -2.267 1.00 90.75 205 ALA A O 1
ATOM 1571 N N . ALA A 1 206 ? 15.852 10.671 -3.883 1.00 91.94 206 ALA A N 1
ATOM 1572 C CA . ALA A 1 206 ? 15.055 11.812 -3.439 1.00 91.94 206 ALA A CA 1
ATOM 1573 C C . ALA A 1 206 ? 13.538 11.590 -3.609 1.00 91.94 206 ALA A C 1
ATOM 1575 O O . ALA A 1 206 ? 12.765 11.922 -2.713 1.00 91.94 206 ALA A O 1
ATOM 1576 N N . VAL A 1 207 ? 13.104 10.967 -4.710 1.00 93.19 207 VAL A N 1
ATOM 1577 C CA . VAL A 1 207 ? 11.692 10.615 -4.950 1.00 93.19 207 VAL A CA 1
ATOM 1578 C C . VAL A 1 207 ? 11.228 9.558 -3.945 1.00 93.19 207 VAL A C 1
ATOM 1580 O O . VAL A 1 207 ? 10.166 9.699 -3.334 1.00 93.19 207 VAL A O 1
ATOM 1583 N N . ILE A 1 208 ? 12.058 8.540 -3.695 1.00 93.94 208 ILE A N 1
ATOM 1584 C CA . ILE A 1 208 ? 11.799 7.531 -2.657 1.00 93.94 208 ILE A CA 1
ATOM 1585 C C . ILE A 1 208 ? 11.711 8.193 -1.272 1.00 93.94 208 ILE A C 1
ATOM 1587 O O . ILE A 1 208 ? 10.805 7.880 -0.499 1.00 93.94 208 ILE A O 1
ATOM 1591 N N . ALA A 1 209 ? 12.595 9.147 -0.962 1.00 94.38 209 ALA A N 1
ATOM 1592 C CA . ALA A 1 209 ? 12.570 9.881 0.301 1.00 94.38 209 ALA A CA 1
ATOM 1593 C C . ALA A 1 209 ? 11.283 10.703 0.480 1.00 94.38 209 ALA A C 1
ATOM 1595 O O . ALA A 1 209 ? 10.720 10.699 1.575 1.00 94.38 209 ALA A O 1
ATOM 1596 N N . ILE A 1 210 ? 10.768 11.341 -0.581 1.00 95.44 210 ILE A N 1
ATOM 1597 C CA . ILE A 1 210 ? 9.458 12.020 -0.560 1.00 95.44 210 ILE A CA 1
ATOM 1598 C C . ILE A 1 210 ? 8.345 11.024 -0.201 1.00 95.44 210 ILE A C 1
ATOM 1600 O O . ILE A 1 210 ? 7.497 11.319 0.649 1.00 95.44 210 ILE A O 1
ATOM 1604 N N . LEU A 1 211 ? 8.361 9.826 -0.795 1.00 95.81 211 LEU A N 1
ATOM 1605 C CA . LEU A 1 211 ? 7.378 8.779 -0.506 1.00 95.81 211 LEU A CA 1
ATOM 1606 C C . LEU A 1 211 ? 7.456 8.304 0.953 1.00 95.81 211 LEU A C 1
ATOM 1608 O O . LEU A 1 211 ? 6.432 8.221 1.635 1.00 95.81 211 LEU A O 1
ATOM 1612 N N . ILE A 1 212 ? 8.664 8.038 1.459 1.00 97.00 212 ILE A N 1
ATOM 1613 C CA . ILE A 1 212 ? 8.900 7.613 2.849 1.00 97.00 212 ILE A CA 1
ATOM 1614 C C . ILE A 1 212 ? 8.463 8.706 3.828 1.00 97.00 212 ILE A C 1
ATOM 1616 O O . ILE A 1 212 ? 7.746 8.422 4.789 1.00 97.00 212 ILE A O 1
ATOM 1620 N N . PHE A 1 213 ? 8.831 9.962 3.567 1.00 97.56 213 PHE A N 1
ATOM 1621 C CA . PHE A 1 213 ? 8.412 11.102 4.378 1.00 97.56 213 PHE A CA 1
ATOM 1622 C C . PHE A 1 213 ? 6.883 11.216 4.429 1.00 97.56 213 PHE A C 1
ATOM 1624 O O . PHE A 1 213 ? 6.299 11.299 5.510 1.00 97.56 213 PHE A O 1
ATOM 1631 N N . THR A 1 214 ? 6.216 11.129 3.275 1.00 98.00 214 THR A N 1
ATOM 1632 C CA . THR A 1 214 ? 4.748 11.187 3.203 1.00 98.00 214 THR A CA 1
ATOM 1633 C C . THR A 1 214 ? 4.099 10.008 3.928 1.00 98.00 214 THR A C 1
ATOM 1635 O O . THR A 1 214 ? 3.101 10.182 4.627 1.00 98.00 214 THR A O 1
ATOM 1638 N N . THR A 1 215 ? 4.698 8.818 3.834 1.00 98.12 215 THR A N 1
ATOM 1639 C CA . THR A 1 215 ? 4.269 7.620 4.572 1.00 98.12 215 THR A CA 1
ATOM 1640 C C . THR A 1 215 ? 4.335 7.851 6.081 1.00 98.12 215 THR A C 1
ATOM 1642 O O . THR A 1 215 ? 3.359 7.593 6.787 1.00 98.12 215 THR A O 1
ATOM 1645 N N . ALA A 1 216 ? 5.448 8.391 6.586 1.00 98.25 216 ALA A N 1
ATOM 1646 C CA . ALA A 1 216 ? 5.619 8.695 8.005 1.00 98.25 216 ALA A CA 1
ATOM 1647 C C . ALA A 1 216 ? 4.600 9.738 8.496 1.00 98.25 216 ALA A C 1
ATOM 1649 O O . ALA A 1 216 ? 4.004 9.570 9.563 1.00 98.25 216 ALA A O 1
ATOM 1650 N N . MET A 1 217 ? 4.345 10.779 7.697 1.00 98.38 217 MET A N 1
ATOM 1651 C CA . MET A 1 217 ? 3.334 11.794 8.009 1.00 98.38 217 MET A CA 1
ATOM 1652 C C . MET A 1 217 ? 1.916 11.212 8.022 1.00 98.38 217 MET A C 1
ATOM 1654 O O . MET A 1 217 ? 1.147 11.499 8.941 1.00 98.38 217 MET A O 1
ATOM 1658 N N . ALA A 1 218 ? 1.574 10.346 7.063 1.00 97.50 218 ALA A N 1
ATOM 1659 C CA . ALA A 1 218 ? 0.283 9.662 7.028 1.00 97.50 218 ALA A CA 1
ATOM 1660 C C . ALA A 1 218 ? 0.094 8.738 8.242 1.00 97.50 218 ALA A C 1
ATOM 1662 O O . ALA A 1 218 ? -0.972 8.741 8.863 1.00 97.50 218 ALA A O 1
ATOM 1663 N N . TRP A 1 219 ? 1.135 7.995 8.634 1.00 97.50 219 TRP A N 1
ATOM 1664 C CA . TRP A 1 219 ? 1.084 7.160 9.833 1.00 97.50 219 TRP A CA 1
ATOM 1665 C C . TRP A 1 219 ? 0.840 8.003 11.088 1.00 97.50 219 TRP A C 1
ATOM 1667 O O . TRP A 1 219 ? -0.065 7.708 11.873 1.00 97.50 219 TRP A O 1
ATOM 1677 N N . LEU A 1 220 ? 1.603 9.090 11.249 1.00 97.00 220 LEU A N 1
ATOM 1678 C CA . LEU A 1 220 ? 1.476 10.004 12.381 1.00 97.00 220 LEU A CA 1
ATOM 1679 C C . LEU A 1 220 ? 0.073 10.622 12.445 1.00 97.00 220 LEU A C 1
ATOM 1681 O O . LEU A 1 220 ? -0.539 10.636 13.514 1.00 97.00 220 LEU A O 1
ATOM 1685 N N . ALA A 1 221 ? -0.470 11.072 11.312 1.00 95.38 221 ALA A N 1
ATOM 1686 C CA . ALA A 1 221 ? -1.821 11.619 11.224 1.00 95.38 221 ALA A CA 1
ATOM 1687 C C . ALA A 1 221 ? -2.887 10.592 11.644 1.00 95.38 221 ALA A C 1
ATOM 1689 O O . ALA A 1 221 ? -3.751 10.897 12.472 1.00 95.38 221 ALA A O 1
ATOM 1690 N N . GLY A 1 222 ? -2.798 9.355 11.145 1.00 91.75 222 GLY A N 1
ATOM 1691 C CA . GLY A 1 222 ? -3.720 8.286 11.528 1.00 91.75 222 GLY A CA 1
ATOM 1692 C C . GLY A 1 222 ? -3.612 7.911 13.009 1.00 91.75 222 GLY A C 1
ATOM 1693 O O . GLY A 1 222 ? -4.626 7.752 13.691 1.00 91.75 222 GLY A O 1
ATOM 1694 N N . ALA A 1 223 ? -2.396 7.862 13.554 1.00 91.19 223 ALA A N 1
ATOM 1695 C CA . ALA A 1 223 ? -2.169 7.600 14.971 1.00 91.19 223 ALA A CA 1
ATOM 1696 C C . ALA A 1 223 ? -2.705 8.730 15.874 1.00 91.19 223 ALA A C 1
ATOM 1698 O O . ALA A 1 223 ? -3.324 8.456 16.907 1.00 91.19 223 ALA A O 1
ATOM 1699 N N . ILE A 1 224 ? -2.547 9.997 15.469 1.00 90.50 224 ILE A N 1
ATOM 1700 C CA . ILE A 1 224 ? -3.149 11.154 16.150 1.00 90.50 224 ILE A CA 1
ATOM 1701 C C . ILE A 1 224 ? -4.679 11.071 16.108 1.00 90.50 224 ILE A C 1
ATOM 1703 O O . ILE A 1 224 ? -5.330 11.338 17.119 1.00 90.50 224 ILE A O 1
ATOM 1707 N N . MET A 1 225 ? -5.267 10.673 14.981 1.00 87.50 225 MET A N 1
ATOM 1708 C CA . MET A 1 225 ? -6.716 10.517 14.857 1.00 87.50 225 MET A CA 1
ATOM 1709 C C . MET A 1 225 ? -7.252 9.401 15.763 1.00 87.50 225 MET A C 1
ATOM 1711 O O . MET A 1 225 ? -8.194 9.639 16.516 1.00 87.50 225 MET A O 1
ATOM 1715 N N . ILE A 1 226 ? -6.596 8.234 15.802 1.00 84.06 226 ILE A N 1
ATOM 1716 C CA . ILE A 1 226 ? -6.919 7.161 16.761 1.00 84.06 226 ILE A CA 1
ATOM 1717 C C . ILE A 1 226 ? -6.813 7.665 18.199 1.00 84.06 226 ILE A C 1
ATOM 1719 O O . ILE A 1 226 ? -7.686 7.399 19.026 1.00 84.06 226 ILE A O 1
ATOM 1723 N N . ARG A 1 227 ? -5.784 8.462 18.501 1.00 82.44 227 ARG A N 1
ATOM 1724 C CA . ARG A 1 227 ? -5.638 9.090 19.814 1.00 82.44 227 ARG A CA 1
ATOM 1725 C C . ARG A 1 227 ? -6.792 10.047 20.140 1.00 82.44 227 ARG A C 1
ATOM 1727 O O . ARG A 1 227 ? -7.083 10.194 21.325 1.00 82.44 227 ARG A O 1
ATOM 1734 N N . ARG A 1 228 ? -7.427 10.687 19.153 1.00 80.25 228 ARG A N 1
ATOM 1735 C CA . ARG A 1 228 ? -8.504 11.681 19.332 1.00 80.25 228 ARG A CA 1
ATOM 1736 C C . ARG A 1 228 ? -9.928 11.106 19.299 1.00 80.25 228 ARG A C 1
ATOM 1738 O O . ARG A 1 228 ? -10.824 11.801 19.758 1.00 80.25 228 ARG A O 1
ATOM 1745 N N . PHE A 1 229 ? -10.157 9.871 18.833 1.00 71.31 229 PHE A N 1
ATOM 1746 C CA . PHE A 1 229 ? -11.509 9.287 18.693 1.00 71.31 229 PHE A CA 1
ATOM 1747 C C . PHE A 1 229 ? -12.320 9.134 20.000 1.00 71.31 229 PHE A C 1
ATOM 1749 O O . PHE A 1 229 ? -13.508 8.834 19.948 1.00 71.31 229 PHE A O 1
ATOM 1756 N N . SER A 1 230 ? -11.736 9.379 21.174 1.00 54.62 230 SER A N 1
ATOM 1757 C CA . SER A 1 230 ? -12.440 9.346 22.459 1.00 54.62 230 SER A CA 1
ATOM 1758 C C . SER A 1 230 ? -13.291 10.608 22.687 1.00 54.62 230 SER A C 1
ATOM 1760 O O . SER A 1 230 ? -12.853 11.529 23.375 1.00 54.62 230 SER A O 1
ATOM 1762 N N . GLY A 1 231 ? -14.498 10.645 22.119 1.00 46.06 231 GLY A N 1
ATOM 1763 C CA . GLY A 1 231 ? -15.595 11.476 22.620 1.00 46.06 231 GLY A CA 1
ATOM 1764 C C . GLY A 1 231 ? -16.317 10.740 23.751 1.00 46.06 231 GLY A C 1
ATOM 1765 O O . GLY A 1 231 ? -16.637 9.564 23.599 1.00 46.06 231 GLY A O 1
ATOM 1766 N N . VAL A 1 232 ? -16.533 11.424 24.876 1.00 41.47 232 VAL A N 1
ATOM 1767 C CA . VAL A 1 232 ? -17.237 10.940 26.076 1.00 41.47 232 VAL A CA 1
ATOM 1768 C C . VAL A 1 232 ? -18.516 10.180 25.692 1.00 41.47 232 VAL A C 1
ATOM 1770 O O . VAL A 1 232 ? -19.294 10.642 24.849 1.00 41.47 232 VAL A O 1
ATOM 1773 N N . LEU A 1 233 ? -18.732 9.012 26.304 1.00 40.03 233 LEU A N 1
ATOM 1774 C CA . LEU A 1 233 ? -20.051 8.385 26.368 1.00 40.03 233 LEU A CA 1
ATOM 1775 C C . LEU A 1 233 ? -20.954 9.343 27.153 1.00 40.03 233 LEU A C 1
ATOM 1777 O O . LEU A 1 233 ? -20.972 9.325 28.376 1.00 40.03 233 LEU A O 1
ATOM 1781 N N . VAL A 1 234 ? -21.620 10.257 26.452 1.00 37.12 234 VAL A N 1
ATOM 1782 C CA . VAL A 1 234 ? -22.745 10.989 27.029 1.00 37.12 234 VAL A CA 1
ATOM 1783 C C . VAL A 1 234 ? -23.850 9.955 27.172 1.00 37.12 234 VAL A C 1
ATOM 1785 O O . VAL A 1 234 ? -24.361 9.473 26.160 1.00 37.12 234 VAL A O 1
ATOM 1788 N N . GLU A 1 235 ? -24.117 9.556 28.413 1.00 36.53 235 GLU A N 1
ATOM 1789 C CA . GLU A 1 235 ? -25.330 8.837 28.784 1.00 36.53 235 GLU A CA 1
ATOM 1790 C C . GLU A 1 235 ? -26.518 9.681 28.307 1.00 36.53 235 GLU A C 1
ATOM 1792 O O . GLU A 1 235 ? -26.678 10.831 28.717 1.00 36.53 235 GLU A O 1
ATOM 1797 N N . THR A 1 236 ? -27.282 9.144 27.361 1.00 41.19 236 THR A N 1
ATOM 1798 C CA . THR A 1 236 ? -28.615 9.640 26.998 1.00 41.19 236 THR A CA 1
ATOM 1799 C C . THR A 1 236 ? -29.623 8.605 27.427 1.00 41.19 236 THR A C 1
ATOM 1801 O O . THR A 1 236 ? -29.380 7.429 27.059 1.00 41.19 236 THR A O 1
#

Sequence (236 aa):
MTDAKTPSVFRFFFLLLRPSAISLAIAAAVLAFGGYLEWIFPDGFDQAAAIALFLQLFSASTGYRDRLRKGHFDSVLAGRRGRWTVALAHWIWSIALGLSVWLALGAIDLVGRPQRWPTPLTGAGLAVMLYVSTVVWMATLPMARYAGGVLWLVVLFGLAATQRLQALRQMFTAAGDSWRDTIQAGLSGLVCPIFLMVDPAGAGAAVIAILIFTTAMAWLAGAIMIRRFSGVLVET

Foldseek 3Di:
DDDPPLDDLLVVLCVVLPDDPVLVVLLVVLLVVLLVCLVPPVVCSLVSLVSLLLSLLQLLLAADDPVCLEPVCCSVVVVVDDLLVNLVSNLCRSRVSSVVSLVSSQVSNCVSCVPDRRLCPPLLNVLLSLLSSLLSNLVRHNHDRSPSSVVLVCLVVVCVVVVVLVVLLCLLLVQDPDPVSLVSNLVSCSSPVSSCSVPVVSVDPSSSVSSNVSSVVSSVSSSVVSVVSDDDPPDD